Protein AF-A0A1I1RTP5-F1 (afdb_monomer)

Foldseek 3Di:
DDDLCDQEQEACNQALVCVAAEDEDELSHAYYYACSNANVCNHQYYHDHLNYAELHHRVHAQVANHADDADHLNYAYYEHCSNDNYQHQEYEAHLNYAEQYARVHAQNQNHAEYHYDANRQHAAEACSNHLNQNHQEYEDEQNHQHYYPHVCHNNVNYEYEYAPPGNSVVVCVVNVGHYDHDPPLDDPEAQCPLVPPNDLEPVSLVVLVCCQVVNDNGPPNSLSSQPLVPPSDSHPVSSVVSVCVNVVNDDRD

Solvent-accessible surface area (backbone atoms only — not comparable to full-atom values): 12110 Å² total; per-residue (Å²): 136,58,63,73,82,44,43,61,46,50,62,43,69,38,43,60,36,47,81,42,41,68,48,57,48,36,64,47,26,42,43,53,21,44,24,23,34,17,36,12,39,42,23,38,44,53,45,66,24,61,55,24,41,46,46,26,38,24,22,34,19,42,12,55,40,25,44,53,68,71,61,45,68,52,28,32,36,38,26,38,23,23,39,13,37,17,38,28,42,54,45,63,44,44,38,53,26,46,35,38,26,38,28,21,33,21,46,13,52,49,22,30,38,40,39,41,35,75,72,16,50,30,36,36,32,38,28,24,38,15,38,12,59,44,18,44,38,36,37,45,33,61,56,24,80,43,74,45,63,57,34,53,41,71,14,88,52,43,25,42,33,17,31,81,97,18,49,57,42,54,51,28,63,79,71,69,48,54,69,42,74,53,60,99,69,71,56,104,28,57,70,32,21,38,79,62,81,75,60,62,43,73,66,20,42,50,50,51,50,30,31,64,68,70,75,42,81,68,56,76,69,32,45,54,18,40,31,55,76,74,79,86,61,72,42,73,68,27,42,50,51,45,52,33,32,62,68,74,72,43,86,81,121

Secondary structure (DSSP, 8-state):
---TT--EE-TTTTTT-TT--EEE--TT--EE-TTTTTT-TT--EEE--TT--EE-TTTTTT-TT--B-PPPTT--EE-TTTTTT---SEEEE-TT--EE-TTTTTT-TT--EEEEPTT---EE-TTTTTT-TT--EEE--TT--EE-TTTTTT-TT-EEEEETT-HHHHHHHHHT--EEEE-TT--SS-TT--SSSS--SHHHHHHHHHHHTTSSPPPHHHHHHH-TT-SS--SHHHHHHHHHHHTTS----

Nearest PDB structures (foldseek):
  4gt6-assembly1_A  TM=8.792E-01  e=5.347E-07  Faecalibacterium duncaniae
  4fs7-assembly1_A  TM=7.642E-01  e=8.972E-08  Bacteroides ovatus ATCC 8483
  4fdw-assembly1_A  TM=6.088E-01  e=3.931E-06  Bacteroides ovatus ATCC 8483
  4fd0-assembly1_A  TM=5.617E-01  e=1.987E-06  Bacteroides caccae ATCC 43185
  6mlx-assembly3_C  TM=4.909E-01  e=9.526E-07  Treponema pallidum

Sequence (253 aa):
TINSGVNTIENNAFQDCVMLEEITLPDSVKTLGNAAFNGCKALTSVKLSKNLKTISPRTFESCSMLEHIDIPDGVINIDSKAFSETILTDITIPKSVKSIGSYVFESCAQLKTIMIEDGCTAKIDGYAFEKCSKLEKVQIPKEVEDISISILYESPKAVIWCYNNSYALNYALDNKYDYHIIDEGESEYPRGDVNGDGVINVTDITKVAAHVKGKKLLDAAAQKRADVNNDGKINVSDISKIAAHVKGKKLLS

Radius of gyration: 22.82 Å; Cα contacts (8 Å, |Δi|>4): 704; chains: 1; bounding box: 42×34×66 Å

Organism: Ruminococcus albus (NCBI:txid1264)

pLDDT: mean 93.62, std 8.89, range [46.0, 98.94]

InterPro domains:
  IPR002105 Dockerin type I repeat [PF00404] (192-244)
  IPR016134 Dockerin domain [PS51766] (187-253)
  IPR018247 EF-Hand 1, calcium-binding site [PS00018] (193-205)
  IPR018247 EF-Hand 1, calcium-binding site [PS00018] (227-239)
  IPR026906 BspA-type LRR region [PF13306] (1-112)
  IPR032675 Leucine-rich repeat domain superfamily [G3DSA:3.80.10.10] (1-77)
  IPR032675 Leucine-rich repeat domain superfamily [G3DSA:3.80.10.10] (78-159)
  IPR036439 Dockerin domain superfamily [G3DSA:1.10.1330.10] (190-251)
  IPR036439 Dockerin domain superfamily [SSF63446] (189-248)
  IPR053139 Putative surface bspA-like protein [PTHR45661] (4-166)

Structure (mmCIF, N/CA/C/O backbone):
data_AF-A0A1I1RTP5-F1
#
_entry.id   AF-A0A1I1RTP5-F1
#
loop_
_atom_site.group_PDB
_atom_site.id
_atom_site.type_symbol
_atom_site.label_atom_id
_atom_site.label_alt_id
_atom_site.label_comp_id
_atom_site.label_asym_id
_atom_site.label_entity_id
_atom_site.label_seq_id
_atom_site.pdbx_PDB_ins_code
_atom_site.Cartn_x
_atom_site.Cartn_y
_atom_site.Cartn_z
_atom_site.occupancy
_atom_site.B_iso_or_equiv
_atom_site.auth_seq_id
_atom_site.auth_comp_id
_atom_site.auth_asym_id
_atom_site.auth_atom_id
_atom_site.pdbx_PDB_model_num
ATOM 1 N N . THR A 1 1 ? -20.454 -2.133 18.148 1.00 70.94 1 THR A N 1
ATOM 2 C CA . THR A 1 1 ? -20.729 -0.905 17.364 1.00 70.94 1 THR A CA 1
ATOM 3 C C . THR A 1 1 ? -20.126 0.295 18.075 1.00 70.94 1 THR A C 1
ATOM 5 O O . THR A 1 1 ? -20.098 0.304 19.299 1.00 70.94 1 THR A O 1
ATOM 8 N N . ILE A 1 2 ? -19.608 1.282 17.335 1.00 89.25 2 ILE A N 1
ATOM 9 C CA . ILE A 1 2 ? -19.033 2.520 17.892 1.00 89.25 2 ILE A CA 1
ATOM 10 C C . ILE A 1 2 ? -19.987 3.681 17.590 1.00 89.25 2 ILE A C 1
ATOM 12 O O . ILE A 1 2 ? -20.442 3.832 16.458 1.00 89.25 2 ILE A O 1
ATOM 16 N N . ASN A 1 3 ? -20.301 4.495 18.600 1.00 88.50 3 ASN A N 1
ATOM 17 C CA . ASN A 1 3 ? -21.235 5.616 18.462 1.00 88.50 3 ASN A CA 1
ATOM 18 C C . ASN A 1 3 ? -20.612 6.801 17.705 1.00 88.50 3 ASN A C 1
ATOM 20 O O . ASN A 1 3 ? -19.428 7.093 17.859 1.00 88.50 3 ASN A O 1
ATOM 24 N N . SER A 1 4 ? -21.433 7.563 16.974 1.00 85.19 4 SER A N 1
ATOM 25 C CA . SER A 1 4 ? -21.028 8.710 16.135 1.00 85.19 4 SER A CA 1
ATOM 26 C C . SER A 1 4 ? -20.491 9.942 16.887 1.00 85.19 4 SER A C 1
ATOM 28 O O . SER A 1 4 ? -20.290 10.990 16.282 1.00 85.19 4 SER A O 1
ATOM 30 N N . GLY A 1 5 ? -20.294 9.851 18.205 1.00 91.50 5 GLY A N 1
ATOM 31 C CA . GLY A 1 5 ? -19.634 10.877 19.023 1.00 91.50 5 GLY A CA 1
ATOM 32 C C . GLY A 1 5 ? -18.179 10.546 19.366 1.00 91.50 5 GLY A C 1
ATOM 33 O O . GLY A 1 5 ? -17.479 11.378 19.940 1.00 91.50 5 GLY A O 1
ATOM 34 N N . VAL A 1 6 ? -17.720 9.335 19.038 1.00 96.44 6 VAL A N 1
ATOM 35 C CA . VAL A 1 6 ? -16.349 8.902 19.315 1.00 96.44 6 VAL A CA 1
ATOM 36 C C . VAL A 1 6 ? -15.418 9.511 18.272 1.00 96.44 6 VAL A C 1
ATOM 38 O O . VAL A 1 6 ? -15.581 9.269 17.077 1.00 96.44 6 VAL A O 1
ATOM 41 N N . ASN A 1 7 ? -14.453 10.311 18.735 1.00 97.38 7 ASN A N 1
ATOM 42 C CA . ASN A 1 7 ? -13.437 10.947 17.889 1.00 97.38 7 ASN A CA 1
ATOM 43 C C . ASN A 1 7 ? -12.118 10.164 17.846 1.00 97.38 7 ASN A C 1
ATOM 45 O O . ASN A 1 7 ? -11.383 10.256 16.864 1.00 97.38 7 ASN A O 1
ATOM 49 N N . THR A 1 8 ? -11.835 9.385 18.888 1.00 97.81 8 THR A N 1
ATOM 50 C CA . THR A 1 8 ? -10.584 8.645 19.056 1.00 97.81 8 THR A CA 1
ATOM 51 C C . THR A 1 8 ? -10.901 7.224 19.488 1.00 97.81 8 THR A C 1
ATOM 53 O O . THR A 1 8 ? -11.703 7.020 20.399 1.00 97.81 8 THR A O 1
ATOM 56 N N . ILE A 1 9 ? -10.265 6.251 18.842 1.00 98.31 9 ILE A N 1
ATOM 57 C CA . ILE A 1 9 ? -10.102 4.907 19.393 1.00 98.31 9 ILE A CA 1
ATOM 58 C C . ILE A 1 9 ? -8.740 4.893 20.069 1.00 98.31 9 ILE A C 1
ATOM 60 O O . ILE A 1 9 ? -7.739 5.106 19.398 1.00 98.31 9 ILE A O 1
ATOM 64 N N . GLU A 1 10 ? -8.708 4.730 21.386 1.00 98.56 10 GLU A N 1
ATOM 65 C CA . GLU A 1 10 ? -7.472 4.822 22.168 1.00 98.56 10 GLU A CA 1
ATOM 66 C C . GLU A 1 10 ? -6.508 3.657 21.891 1.00 98.56 10 GLU A C 1
ATOM 68 O O . GLU A 1 10 ? -6.856 2.658 21.253 1.00 98.56 10 GLU A O 1
ATOM 73 N N . ASN A 1 11 ? -5.276 3.787 22.388 1.00 98.75 11 ASN A N 1
ATOM 74 C CA . ASN A 1 11 ? -4.278 2.721 22.311 1.00 98.75 11 ASN A CA 1
ATOM 75 C C . ASN A 1 11 ? -4.833 1.416 22.898 1.00 98.75 11 ASN A C 1
ATOM 77 O O . ASN A 1 11 ? -5.398 1.421 23.992 1.00 98.75 11 ASN A O 1
ATOM 81 N N . ASN A 1 12 ? -4.624 0.305 22.191 1.00 98.62 12 ASN A N 1
ATOM 82 C CA . ASN A 1 12 ? -5.046 -1.039 22.600 1.00 98.62 12 ASN A CA 1
ATOM 83 C C . ASN A 1 12 ? -6.557 -1.203 22.884 1.00 98.62 12 ASN A C 1
ATOM 85 O O . ASN A 1 12 ? -6.942 -2.174 23.529 1.00 98.62 12 ASN A O 1
ATOM 89 N N . ALA A 1 13 ? -7.429 -0.284 22.441 1.00 98.38 13 ALA A N 1
ATOM 90 C CA . ALA A 1 13 ? -8.843 -0.268 22.844 1.00 98.38 13 ALA A CA 1
ATOM 91 C C . ALA A 1 13 ? -9.605 -1.578 22.563 1.00 98.38 13 ALA A C 1
ATOM 93 O O . ALA A 1 13 ? -10.498 -1.940 23.328 1.00 98.38 13 ALA A O 1
ATOM 94 N N . PHE A 1 14 ? -9.249 -2.278 21.485 1.00 98.50 14 PHE A N 1
ATOM 95 C CA . PHE A 1 14 ? -9.767 -3.594 21.118 1.00 98.50 14 PHE A CA 1
ATOM 96 C C . PHE A 1 14 ? -8.646 -4.633 20.987 1.00 98.50 14 PHE A C 1
ATOM 98 O O . PHE A 1 14 ? -8.829 -5.644 20.313 1.00 98.50 14 PHE A O 1
ATOM 105 N N . GLN A 1 15 ? -7.487 -4.411 21.617 1.00 98.69 15 GLN A N 1
ATOM 106 C CA . GLN A 1 15 ? -6.407 -5.395 21.589 1.00 98.69 15 GLN A CA 1
ATOM 107 C C . GLN A 1 15 ? -6.899 -6.741 22.138 1.00 98.69 15 GLN A C 1
ATOM 109 O O . GLN A 1 15 ? -7.624 -6.786 23.133 1.00 98.69 15 GLN A O 1
ATOM 114 N N . ASP A 1 16 ? -6.531 -7.826 21.458 1.00 98.62 16 ASP A N 1
ATOM 115 C CA . ASP A 1 16 ? -6.900 -9.203 21.791 1.00 98.62 16 ASP A CA 1
ATOM 116 C C . ASP A 1 16 ? -8.415 -9.429 21.956 1.00 98.62 16 ASP A C 1
ATOM 118 O O . ASP A 1 16 ? -8.855 -10.374 22.620 1.00 98.62 16 ASP A O 1
ATOM 122 N N . CYS A 1 17 ? -9.249 -8.617 21.295 1.00 98.44 17 CYS A N 1
ATOM 123 C CA . CYS A 1 17 ? -10.668 -8.917 21.114 1.00 98.44 17 CYS A CA 1
ATOM 124 C C . CYS A 1 17 ? -10.829 -10.063 20.103 1.00 98.44 17 CYS A C 1
ATOM 126 O O . CYS A 1 17 ? -11.346 -9.887 19.005 1.00 98.44 17 CYS A O 1
ATOM 128 N N . VAL A 1 18 ? -10.380 -11.265 20.474 1.00 98.38 18 VAL A N 1
ATOM 129 C CA . VAL A 1 18 ? -10.247 -12.438 19.591 1.00 98.38 18 VAL A CA 1
ATOM 130 C C . VAL A 1 18 ? -11.563 -12.945 18.992 1.00 98.38 18 VAL A C 1
ATOM 132 O O . VAL A 1 18 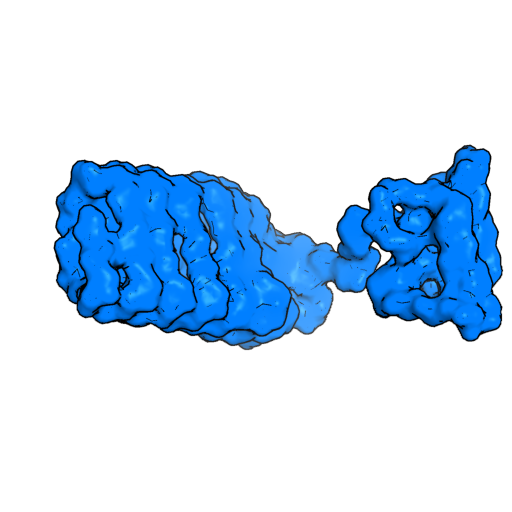? -11.517 -13.763 18.084 1.00 98.38 18 VAL A O 1
ATOM 135 N N . MET A 1 19 ? -12.709 -12.467 19.488 1.00 98.19 19 MET A N 1
ATOM 136 C CA . MET A 1 19 ? -14.055 -12.782 18.987 1.00 98.19 19 MET A CA 1
ATOM 137 C C . MET A 1 19 ? -14.684 -11.630 18.181 1.00 98.19 19 MET A C 1
ATOM 139 O O . MET A 1 19 ? -15.841 -11.725 17.786 1.00 98.19 19 MET A O 1
ATOM 143 N N . LEU A 1 20 ? -13.981 -10.507 17.992 1.00 98.06 20 LEU A N 1
ATOM 144 C CA . LEU A 1 20 ? -14.473 -9.398 17.177 1.00 98.06 20 LEU A CA 1
ATOM 145 C C . LEU A 1 20 ? -14.364 -9.782 15.700 1.00 98.06 20 LEU A C 1
ATOM 147 O O . LEU A 1 20 ? -13.261 -9.836 15.174 1.00 98.06 20 LEU A O 1
ATOM 151 N N . GLU A 1 21 ? -15.502 -10.029 15.056 1.00 97.75 21 GLU A N 1
ATOM 152 C CA . GLU A 1 21 ? -15.563 -10.441 13.645 1.00 97.75 21 GLU A CA 1
ATOM 153 C C . GLU A 1 21 ? -15.606 -9.252 12.682 1.00 97.75 21 GLU A C 1
ATOM 155 O O . GLU A 1 21 ? -14.939 -9.246 11.650 1.00 97.75 21 GLU A O 1
ATOM 160 N N . GLU A 1 22 ? -16.359 -8.211 13.038 1.00 97.25 22 GLU A N 1
ATOM 161 C CA . GLU A 1 22 ? -16.553 -7.041 12.188 1.00 97.25 22 GLU A CA 1
ATOM 162 C C . GLU A 1 22 ? -16.582 -5.757 13.011 1.00 97.25 22 GLU A C 1
ATOM 164 O O . GLU A 1 22 ? -17.119 -5.707 14.126 1.00 97.25 22 GLU A O 1
ATOM 169 N N . ILE A 1 23 ? -16.074 -4.669 12.431 1.00 96.69 23 ILE A N 1
ATOM 170 C CA . ILE A 1 23 ? -16.248 -3.343 13.015 1.00 96.69 23 ILE A CA 1
ATOM 171 C C . ILE A 1 23 ? -16.441 -2.256 11.962 1.00 96.69 23 ILE A C 1
ATOM 173 O O . ILE A 1 23 ? -15.756 -2.184 10.947 1.00 96.69 23 ILE A O 1
ATOM 177 N N . THR A 1 24 ? -17.383 -1.356 12.237 1.00 96.88 24 THR A N 1
ATOM 178 C CA . THR A 1 24 ? -17.571 -0.123 11.472 1.00 96.88 24 THR A CA 1
ATOM 179 C C . THR A 1 24 ? -17.211 1.072 12.340 1.00 96.88 24 THR A C 1
ATOM 181 O O . THR A 1 24 ? -17.842 1.303 13.377 1.00 96.88 24 THR A O 1
ATOM 184 N N . LEU A 1 25 ? -16.211 1.837 11.904 1.00 97.25 25 LEU A N 1
ATOM 185 C CA . LEU A 1 25 ? -15.841 3.108 12.509 1.00 97.25 25 LEU A CA 1
ATOM 186 C C . LEU A 1 25 ? -16.714 4.218 11.912 1.00 97.25 25 LEU A C 1
ATOM 188 O O . LEU A 1 25 ? -16.712 4.403 10.694 1.00 97.25 25 LEU A O 1
ATOM 192 N N . PRO A 1 26 ? -17.465 4.977 12.727 1.00 96.69 26 PRO A N 1
ATOM 193 C CA . PRO A 1 26 ? -18.186 6.131 12.215 1.00 96.69 26 PRO A CA 1
ATOM 194 C C . PRO A 1 26 ? -17.203 7.212 11.754 1.00 96.69 26 PRO A C 1
ATOM 196 O O . PRO A 1 26 ? -16.128 7.369 12.330 1.00 96.69 26 PRO A O 1
ATOM 199 N N . ASP A 1 27 ? -17.618 8.031 10.783 1.00 96.31 27 ASP A N 1
ATOM 200 C CA . ASP A 1 27 ? -16.812 9.141 10.245 1.00 96.31 27 ASP A CA 1
ATOM 201 C C . ASP A 1 27 ? -16.397 10.180 11.311 1.00 96.31 27 ASP A C 1
ATOM 203 O O . ASP A 1 27 ? -15.528 11.015 11.062 1.00 96.31 27 ASP A O 1
ATOM 207 N N . SER A 1 28 ? -17.005 10.158 12.503 1.00 97.56 28 SER A N 1
ATOM 208 C CA . SER A 1 28 ? -16.567 10.971 13.643 1.00 97.56 28 SER A CA 1
ATOM 209 C C . SER A 1 28 ? -15.174 10.586 14.141 1.00 97.56 28 SER A C 1
ATOM 211 O O . SER A 1 28 ? -14.466 11.447 14.655 1.00 97.56 28 SER A O 1
ATOM 213 N N . VAL A 1 29 ? -14.763 9.324 13.968 1.00 98.31 29 VAL A N 1
ATOM 214 C CA . VAL A 1 29 ? -13.441 8.839 14.371 1.00 98.31 29 VAL A CA 1
ATOM 215 C C . VAL A 1 29 ? -12.384 9.469 13.468 1.00 98.31 29 VAL A C 1
ATOM 217 O O . VAL A 1 29 ? -12.400 9.294 12.251 1.00 98.31 29 VAL A O 1
ATOM 220 N N . LYS A 1 30 ? -11.453 10.205 14.068 1.00 97.88 30 LYS A N 1
ATOM 221 C CA . LYS A 1 30 ? -10.341 10.893 13.394 1.00 97.88 30 LYS A CA 1
ATOM 222 C C . LYS A 1 30 ? -8.988 10.275 13.725 1.00 97.88 30 LYS A C 1
ATOM 224 O O . LYS A 1 30 ? -8.055 10.414 12.938 1.00 97.88 30 LYS A O 1
ATOM 229 N N . THR A 1 31 ? -8.903 9.582 14.859 1.00 98.00 31 THR A N 1
ATOM 230 C CA . THR A 1 31 ? -7.651 9.042 15.387 1.00 98.00 31 THR A CA 1
ATOM 231 C C . THR A 1 31 ? -7.822 7.586 15.795 1.00 98.00 31 THR A C 1
ATOM 233 O O . THR A 1 31 ? -8.773 7.237 16.498 1.00 98.00 31 THR A O 1
ATOM 236 N N . LEU A 1 32 ? -6.868 6.756 15.377 1.00 98.19 32 LEU A N 1
ATOM 237 C CA . LEU A 1 32 ? -6.660 5.404 15.881 1.00 98.19 32 LEU A CA 1
ATOM 238 C C . LEU A 1 32 ? -5.398 5.392 16.736 1.00 98.19 32 LEU A C 1
ATOM 240 O O . LEU A 1 32 ? -4.360 5.896 16.317 1.00 98.19 32 LEU A O 1
ATOM 244 N N . GLY A 1 33 ? -5.487 4.829 17.930 1.00 98.56 33 GLY A N 1
ATOM 245 C CA . GLY A 1 33 ? -4.348 4.589 18.792 1.00 98.56 33 GLY A CA 1
ATOM 246 C C . GLY A 1 33 ? -3.487 3.438 18.284 1.00 98.56 33 GLY A C 1
ATOM 247 O O . GLY A 1 33 ? -3.889 2.631 17.435 1.00 98.56 33 GLY A O 1
ATOM 248 N N . ASN A 1 34 ? -2.290 3.349 18.843 1.00 98.81 34 ASN A N 1
ATOM 249 C CA . ASN A 1 34 ? -1.368 2.252 18.593 1.00 98.81 34 ASN A CA 1
ATOM 250 C C . ASN A 1 34 ? -2.023 0.935 19.020 1.00 98.81 34 ASN A C 1
ATOM 252 O O . ASN A 1 34 ? -2.664 0.877 20.073 1.00 98.81 34 ASN A O 1
ATOM 256 N N . ALA A 1 35 ? -1.856 -0.108 18.206 1.00 98.81 35 ALA A N 1
ATOM 257 C CA . ALA A 1 35 ? -2.372 -1.448 18.477 1.00 98.81 35 ALA A CA 1
ATOM 258 C C . ALA A 1 35 ? -3.886 -1.504 18.780 1.00 98.81 35 ALA A C 1
ATOM 260 O O . ALA A 1 35 ? -4.355 -2.431 19.434 1.00 98.81 35 ALA A O 1
ATOM 261 N N . ALA A 1 36 ? -4.672 -0.528 18.297 1.00 98.75 36 ALA A N 1
ATOM 262 C CA . ALA A 1 36 ? -6.097 -0.417 18.616 1.00 98.75 36 ALA A CA 1
ATOM 263 C C . ALA A 1 36 ? -6.909 -1.694 18.330 1.00 98.75 36 ALA A C 1
ATOM 265 O O . ALA A 1 36 ? -7.841 -1.956 19.080 1.00 98.75 36 ALA A O 1
ATOM 266 N N . PHE A 1 37 ? -6.549 -2.481 17.309 1.00 98.81 37 PHE A N 1
ATOM 267 C CA . PHE A 1 37 ? -7.171 -3.766 16.957 1.00 98.81 37 PHE A CA 1
ATOM 268 C C . PHE A 1 37 ? -6.157 -4.919 16.905 1.00 98.81 37 PHE A C 1
ATOM 270 O O . PHE A 1 37 ? -6.440 -5.963 16.322 1.00 98.81 37 PHE A O 1
ATOM 277 N N . ASN A 1 38 ? -4.976 -4.759 17.506 1.00 98.88 38 ASN A N 1
ATOM 278 C CA . ASN A 1 38 ? -3.946 -5.795 17.489 1.00 98.88 38 ASN A CA 1
ATOM 279 C C . ASN A 1 38 ? -4.485 -7.114 18.068 1.00 98.88 38 ASN A C 1
ATOM 281 O O . ASN A 1 38 ? -5.162 -7.111 19.092 1.00 98.88 38 ASN A O 1
ATOM 285 N N . GLY A 1 39 ? -4.216 -8.240 17.409 1.00 98.81 39 GLY A N 1
ATOM 286 C CA . GLY A 1 39 ? -4.641 -9.555 17.893 1.00 98.81 39 GLY A CA 1
ATOM 287 C C . GLY A 1 39 ? -6.150 -9.829 17.808 1.00 98.81 39 GLY A C 1
ATOM 288 O O . GLY A 1 39 ? -6.621 -10.808 18.393 1.00 98.81 39 GLY A O 1
ATOM 289 N N . CYS A 1 40 ? -6.935 -9.032 17.070 1.00 98.75 40 CYS A N 1
ATOM 290 C CA . CYS A 1 40 ? -8.333 -9.362 16.759 1.00 98.75 40 CYS A CA 1
ATOM 291 C C . CYS A 1 40 ? -8.404 -10.522 15.749 1.00 98.75 40 CYS A C 1
ATOM 293 O O . CYS A 1 40 ? -8.645 -10.334 14.560 1.00 98.75 40 CYS A O 1
ATOM 295 N N . LYS A 1 41 ? -8.151 -11.747 16.217 1.00 98.44 41 LYS A N 1
ATOM 296 C CA . LYS A 1 41 ? -7.925 -12.924 15.360 1.00 98.44 41 LYS A CA 1
ATOM 297 C C . LYS A 1 41 ? -9.123 -13.350 14.515 1.00 98.44 41 LYS A C 1
ATOM 299 O O . LYS A 1 41 ? -8.895 -13.972 13.486 1.00 98.44 41 LYS A O 1
ATOM 304 N N . ALA A 1 42 ? -10.348 -13.029 14.932 1.00 98.44 42 ALA A N 1
ATOM 305 C CA . ALA A 1 42 ? -11.569 -13.305 14.174 1.00 98.44 42 ALA A CA 1
ATOM 306 C C . ALA A 1 42 ? -11.985 -12.159 13.236 1.00 98.44 42 ALA A C 1
ATOM 308 O O . ALA A 1 42 ? -12.964 -12.315 12.514 1.00 98.44 42 ALA A O 1
ATOM 309 N N . LEU A 1 43 ? -11.277 -11.021 13.239 1.00 98.56 43 LEU A N 1
ATOM 310 C CA . LEU A 1 43 ? -11.682 -9.828 12.498 1.00 98.56 43 LEU A CA 1
ATOM 311 C C . LEU A 1 43 ? -11.494 -10.047 11.000 1.00 98.56 43 LEU A C 1
ATOM 313 O O . LEU A 1 43 ? -10.361 -10.117 10.533 1.00 98.56 43 LEU A O 1
ATOM 317 N N . THR A 1 44 ? -12.598 -10.131 10.265 1.00 97.75 44 THR A N 1
ATOM 318 C CA . THR A 1 44 ? -12.622 -10.353 8.813 1.00 97.75 44 THR A CA 1
ATOM 319 C C . THR A 1 44 ? -12.903 -9.078 8.028 1.00 97.75 44 THR A C 1
ATOM 321 O O . THR A 1 44 ? -12.458 -8.958 6.888 1.00 97.75 44 THR A O 1
ATOM 324 N N . SER A 1 45 ? -13.616 -8.117 8.629 1.00 94.56 45 SER A N 1
ATOM 325 C CA . SER A 1 45 ? -14.053 -6.893 7.954 1.00 94.56 45 SER A CA 1
ATOM 326 C C . SER A 1 45 ? -13.955 -5.655 8.845 1.00 94.56 45 SER A C 1
ATOM 328 O O . SER A 1 45 ? -14.451 -5.614 9.976 1.00 94.56 45 SER A O 1
ATOM 330 N N . VAL A 1 46 ? -13.337 -4.604 8.305 1.00 97.12 46 VAL A N 1
ATOM 331 C CA . VAL A 1 46 ? -13.194 -3.302 8.961 1.0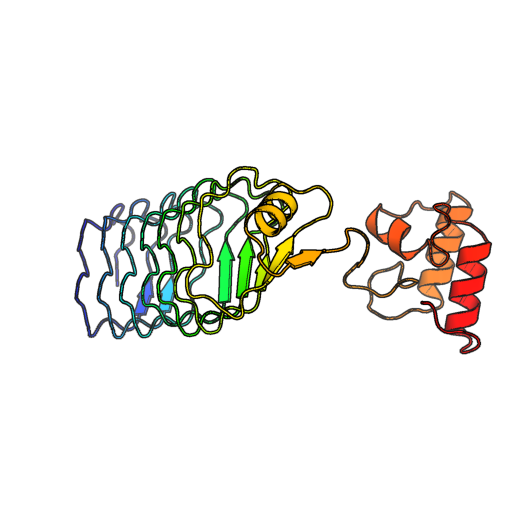0 97.12 46 VAL A CA 1
ATOM 332 C C . VAL A 1 46 ? -13.613 -2.206 8.000 1.00 97.12 46 VAL A C 1
ATOM 334 O O . VAL A 1 46 ? -12.975 -1.985 6.974 1.00 97.12 46 VAL A O 1
ATOM 337 N N . LYS A 1 47 ? -14.636 -1.438 8.374 1.00 97.31 47 LYS A N 1
ATOM 338 C CA . LYS A 1 47 ? -14.948 -0.180 7.696 1.00 97.31 47 LYS A CA 1
ATOM 339 C C . LYS A 1 47 ? -14.285 0.976 8.432 1.00 97.31 47 LYS A C 1
ATOM 341 O O . LYS A 1 47 ? -14.734 1.373 9.510 1.00 97.31 47 LYS A O 1
ATOM 346 N N . LEU A 1 48 ? -13.220 1.509 7.839 1.00 98.06 48 LEU A N 1
ATOM 347 C CA . LEU A 1 48 ? -12.492 2.665 8.353 1.00 98.06 48 LEU A CA 1
ATOM 348 C C . LEU A 1 48 ? -13.273 3.972 8.154 1.00 98.06 48 LEU A C 1
ATOM 350 O O . LEU A 1 48 ? -14.063 4.121 7.223 1.00 98.06 48 LEU A O 1
ATOM 354 N N . SER A 1 49 ? -13.024 4.941 9.036 1.00 97.69 49 SER A N 1
ATOM 355 C CA . SER A 1 49 ? -13.547 6.301 8.883 1.00 97.69 49 SER A CA 1
ATOM 356 C C . SER A 1 49 ? -12.815 7.020 7.754 1.00 97.69 49 SER A C 1
ATOM 358 O O . SER A 1 49 ? -11.583 7.028 7.710 1.00 97.69 49 SER A O 1
ATOM 360 N N . LYS A 1 50 ? -13.556 7.725 6.892 1.00 97.31 50 LYS A N 1
ATOM 361 C CA . LYS A 1 50 ? -12.961 8.510 5.795 1.00 97.31 50 LYS A CA 1
ATOM 362 C C . LYS A 1 50 ? -12.106 9.694 6.263 1.00 97.31 50 LYS A C 1
ATOM 364 O O . LYS A 1 50 ? -11.368 10.280 5.476 1.00 97.31 50 LYS A O 1
ATOM 369 N N . ASN A 1 51 ? -12.240 10.078 7.533 1.00 97.69 51 ASN A N 1
ATOM 370 C CA . ASN A 1 51 ? -11.558 11.228 8.122 1.00 97.69 51 ASN A CA 1
ATOM 371 C C . ASN A 1 51 ? -10.237 10.859 8.813 1.00 97.69 51 ASN A C 1
ATOM 373 O O . ASN A 1 51 ? -9.595 11.741 9.389 1.00 97.69 51 ASN A O 1
ATOM 377 N N . LEU A 1 52 ? -9.829 9.586 8.769 1.00 98.38 52 LEU A N 1
ATOM 378 C CA . LEU A 1 52 ? -8.539 9.155 9.299 1.00 98.38 52 LEU A CA 1
ATOM 379 C C . LEU A 1 52 ? -7.381 9.793 8.529 1.00 98.38 52 LEU A C 1
ATOM 381 O O . LEU A 1 52 ? -7.423 9.945 7.308 1.00 98.38 52 LEU A O 1
ATOM 385 N N . LYS A 1 53 ? -6.331 10.155 9.271 1.00 98.56 53 LYS A N 1
ATOM 386 C CA . LYS A 1 53 ? -5.067 10.673 8.721 1.00 98.56 53 LYS A CA 1
ATOM 387 C C . LYS A 1 53 ? -3.904 9.706 8.856 1.00 98.56 53 LYS A C 1
ATOM 389 O O . LYS A 1 53 ? -2.978 9.778 8.055 1.00 98.56 53 LYS A O 1
ATOM 394 N N . THR A 1 54 ? -3.976 8.790 9.810 1.00 98.75 54 THR A N 1
ATOM 395 C CA . THR A 1 54 ? -2.919 7.823 10.079 1.00 98.75 54 THR A CA 1
ATOM 396 C C . THR A 1 54 ? -3.545 6.477 10.407 1.00 98.75 54 THR A C 1
ATOM 398 O O . THR A 1 54 ? -4.535 6.420 11.141 1.00 98.75 54 THR A O 1
ATOM 401 N N . ILE A 1 55 ? -2.953 5.410 9.880 1.00 98.81 55 ILE A N 1
ATOM 402 C CA . ILE A 1 55 ? -3.106 4.061 10.421 1.00 98.81 55 ILE A CA 1
ATOM 403 C C . 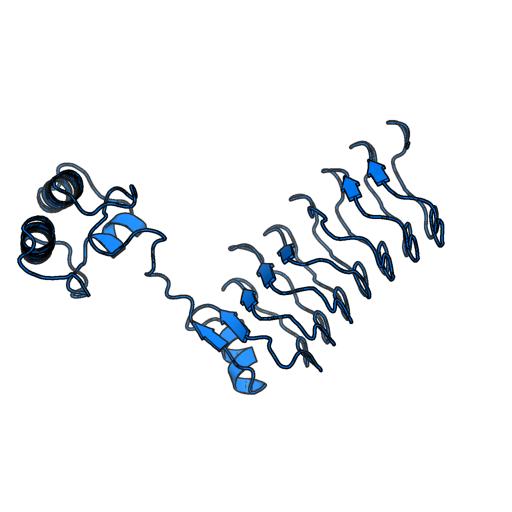ILE A 1 55 ? -1.890 3.832 11.311 1.00 98.81 55 ILE A C 1
ATOM 405 O O . ILE A 1 55 ? -0.768 3.729 10.820 1.00 98.81 55 ILE A O 1
ATOM 409 N N . SER A 1 56 ? -2.121 3.870 12.617 1.00 98.81 56 SER A N 1
ATOM 410 C CA . SER A 1 56 ? -1.079 3.948 13.641 1.00 98.81 56 SER A CA 1
ATOM 411 C C . SER A 1 56 ? -0.292 2.638 13.782 1.00 98.81 56 SER A C 1
ATOM 413 O O . SER A 1 56 ? -0.695 1.596 13.251 1.00 98.81 56 SER A O 1
ATOM 415 N N . PRO A 1 57 ? 0.841 2.650 14.512 1.00 98.88 57 PRO A N 1
ATOM 416 C CA . PRO A 1 57 ? 1.647 1.459 14.699 1.00 98.88 57 PRO A CA 1
ATOM 417 C C . PRO A 1 57 ? 0.823 0.278 15.205 1.00 98.88 57 PRO A C 1
ATOM 419 O O . PRO A 1 57 ? 0.063 0.409 16.170 1.00 98.88 57 PRO A O 1
ATOM 422 N N . ARG A 1 58 ? 1.015 -0.882 14.571 1.00 98.88 58 ARG A N 1
ATOM 423 C CA . ARG A 1 58 ? 0.408 -2.166 14.956 1.00 98.88 58 ARG A CA 1
ATOM 424 C C . ARG A 1 58 ? -1.125 -2.192 14.965 1.00 98.88 58 ARG A C 1
ATOM 426 O O . ARG A 1 58 ? -1.692 -3.115 15.540 1.00 98.88 58 ARG A O 1
ATOM 433 N N . THR A 1 59 ? -1.817 -1.205 14.377 1.00 98.81 59 THR A N 1
ATOM 434 C CA . THR A 1 59 ? -3.282 -1.079 14.504 1.00 98.81 59 THR A CA 1
ATOM 435 C C . THR A 1 59 ? -4.023 -2.380 14.189 1.00 98.81 59 THR A C 1
ATOM 437 O O . THR A 1 59 ? -4.902 -2.723 14.969 1.00 98.81 59 THR A O 1
ATOM 440 N N . PHE A 1 60 ? -3.644 -3.113 13.138 1.00 98.88 60 PHE A N 1
ATOM 441 C CA . PHE A 1 60 ? -4.217 -4.410 12.751 1.00 98.88 60 PHE A CA 1
ATOM 442 C C . PHE A 1 60 ? -3.187 -5.554 12.769 1.00 98.88 60 PHE A C 1
ATOM 444 O O . PHE A 1 60 ? -3.390 -6.574 12.112 1.00 98.88 60 PHE A O 1
ATOM 451 N N . GLU A 1 61 ? -2.087 -5.417 13.519 1.00 98.88 61 GLU A N 1
ATOM 452 C CA . GLU A 1 61 ? -1.086 -6.488 13.643 1.00 98.88 61 GLU A CA 1
ATOM 453 C C . GLU A 1 61 ? -1.743 -7.768 14.196 1.00 98.88 61 GLU A C 1
ATOM 455 O O . GLU A 1 61 ? -2.541 -7.703 15.137 1.00 98.88 61 GLU A O 1
ATOM 460 N N . SER A 1 62 ? -1.422 -8.921 13.610 1.00 98.81 62 SER A N 1
ATOM 461 C CA . SER A 1 62 ? -1.953 -10.245 13.967 1.00 98.81 62 SER A CA 1
ATOM 462 C C . SER A 1 62 ? -3.488 -10.372 13.883 1.00 98.81 62 SER A C 1
ATOM 464 O O . SER A 1 62 ? -4.080 -11.240 14.535 1.00 98.81 62 SER A O 1
ATOM 466 N N . CYS A 1 63 ? -4.156 -9.549 13.062 1.00 98.75 63 CYS A N 1
ATOM 467 C CA . CYS A 1 63 ? -5.543 -9.782 12.635 1.00 98.75 63 CYS A CA 1
ATOM 468 C C . CYS A 1 63 ? -5.577 -10.895 11.574 1.00 98.75 63 CYS A C 1
ATOM 470 O O . CYS A 1 63 ? -5.767 -10.655 10.383 1.00 98.75 63 CYS A O 1
ATOM 472 N N . SER A 1 64 ? -5.358 -12.134 12.018 1.00 98.12 64 SER A N 1
ATOM 473 C CA . SER A 1 64 ? -5.084 -13.307 11.173 1.00 98.12 64 SER A CA 1
ATOM 474 C C . SER A 1 64 ? -6.226 -13.758 10.254 1.00 98.12 64 SER A C 1
ATOM 476 O O . SER A 1 64 ? -6.036 -14.694 9.482 1.00 98.12 64 SER A O 1
ATOM 478 N N . MET A 1 65 ? -7.408 -13.148 10.356 1.00 98.25 65 MET A N 1
ATOM 479 C CA . MET A 1 65 ? -8.553 -13.409 9.478 1.00 98.25 65 MET A CA 1
ATOM 480 C C . MET A 1 65 ? -8.963 -12.189 8.643 1.00 98.25 65 MET A C 1
ATOM 482 O O . MET A 1 65 ? -9.952 -12.264 7.922 1.00 98.25 65 MET A O 1
ATOM 486 N N . LEU A 1 66 ? -8.209 -11.084 8.700 1.00 98.31 66 LEU A N 1
ATOM 487 C CA . LEU A 1 66 ? -8.518 -9.882 7.930 1.00 98.31 66 LEU A CA 1
ATOM 488 C C . LEU A 1 66 ? -8.139 -10.107 6.464 1.00 98.31 66 LEU A C 1
ATOM 490 O O . LEU A 1 66 ? -6.957 -10.085 6.114 1.00 98.31 66 LEU A O 1
ATOM 494 N N . GLU A 1 67 ? -9.151 -10.349 5.632 1.00 90.38 67 GLU A N 1
ATOM 495 C CA . GLU A 1 67 ? -9.002 -10.669 4.205 1.00 90.38 67 GLU A CA 1
ATOM 496 C C . GLU A 1 67 ? -9.004 -9.423 3.315 1.00 90.38 67 GLU A C 1
ATOM 498 O O . GLU A 1 67 ? -8.333 -9.399 2.286 1.00 90.38 67 GLU A O 1
ATOM 503 N N . HIS A 1 68 ? -9.732 -8.378 3.719 1.00 91.06 68 HIS A N 1
ATOM 504 C CA . HIS A 1 68 ? -9.895 -7.155 2.942 1.00 91.06 68 HIS A CA 1
ATOM 505 C C . HIS A 1 68 ? -9.965 -5.923 3.846 1.00 91.06 68 HIS A C 1
ATOM 507 O O . HIS A 1 68 ? -10.642 -5.927 4.878 1.00 91.06 68 HIS A O 1
ATOM 513 N N . ILE A 1 69 ? -9.312 -4.838 3.428 1.00 96.50 69 ILE A N 1
ATOM 514 C CA . ILE A 1 69 ? -9.470 -3.523 4.044 1.00 96.50 69 ILE A CA 1
ATOM 515 C C . ILE A 1 69 ? -9.230 -2.412 3.021 1.00 96.50 69 ILE A C 1
ATOM 517 O O . ILE A 1 69 ? -8.200 -2.378 2.352 1.00 96.50 69 ILE A O 1
ATOM 521 N N . ASP A 1 70 ? -10.160 -1.462 2.955 1.00 96.25 70 ASP A N 1
ATOM 522 C CA . ASP A 1 70 ? -9.988 -0.244 2.166 1.00 96.25 70 ASP A CA 1
ATOM 523 C C . ASP A 1 70 ? -9.263 0.816 2.996 1.00 96.25 70 ASP A C 1
ATOM 525 O O . ASP A 1 70 ? -9.735 1.212 4.068 1.00 96.25 70 ASP A O 1
ATOM 529 N N . ILE A 1 71 ? -8.135 1.317 2.491 1.00 98.19 71 ILE A N 1
ATOM 530 C CA . ILE A 1 71 ? -7.442 2.467 3.077 1.00 98.19 71 ILE A CA 1
ATOM 531 C C . ILE A 1 71 ? -8.116 3.743 2.556 1.00 98.19 71 ILE A C 1
ATOM 533 O O . ILE A 1 71 ? -8.122 3.968 1.349 1.00 98.19 71 ILE A O 1
ATOM 537 N N . PRO A 1 72 ? -8.668 4.611 3.421 1.00 97.88 72 PRO A N 1
ATOM 538 C CA . PRO A 1 72 ? -9.333 5.821 2.955 1.00 97.88 72 PRO A CA 1
ATOM 539 C C . PRO A 1 72 ? -8.386 6.797 2.243 1.00 97.88 72 PRO A C 1
ATOM 541 O O . PRO A 1 72 ? -7.295 7.072 2.743 1.00 97.88 72 PRO A O 1
ATOM 544 N N . ASP A 1 73 ? -8.870 7.459 1.187 1.00 94.31 73 ASP A N 1
ATOM 545 C CA . ASP A 1 73 ? -8.150 8.502 0.429 1.00 94.31 73 ASP A CA 1
ATOM 546 C C . ASP A 1 73 ? -7.600 9.653 1.290 1.00 94.31 73 ASP A C 1
ATOM 548 O O . ASP A 1 73 ? -6.755 10.429 0.848 1.00 94.31 73 ASP A O 1
ATOM 552 N N . GLY A 1 74 ? -8.096 9.827 2.516 1.00 95.94 74 GLY A N 1
ATOM 553 C CA . GLY A 1 74 ? -7.635 10.852 3.448 1.00 95.94 74 GLY A CA 1
ATOM 554 C C . GLY A 1 74 ? -6.357 10.506 4.219 1.00 95.94 74 GLY A C 1
ATOM 555 O O . GLY A 1 74 ? -5.804 11.422 4.841 1.00 95.94 74 GLY A O 1
ATOM 556 N N . VAL A 1 75 ? -5.925 9.238 4.201 1.00 98.81 75 VAL A N 1
ATOM 557 C CA . VAL A 1 75 ? -4.787 8.721 4.975 1.00 98.81 75 VAL A CA 1
ATOM 558 C C . VAL A 1 75 ? -3.467 9.242 4.410 1.00 98.81 75 VAL A C 1
ATOM 560 O O . VAL A 1 75 ? -3.218 9.212 3.213 1.00 98.81 75 VAL A O 1
ATOM 563 N N . ILE A 1 76 ? -2.610 9.726 5.303 1.00 98.81 76 ILE A N 1
ATOM 564 C CA . ILE A 1 76 ? -1.299 10.299 4.993 1.00 98.81 76 ILE A CA 1
ATOM 565 C C . ILE A 1 76 ? -0.179 9.343 5.410 1.00 98.81 76 ILE A C 1
ATOM 567 O O . ILE A 1 76 ? 0.817 9.239 4.703 1.00 98.81 76 ILE A O 1
ATOM 571 N N . ASN A 1 77 ? -0.332 8.630 6.528 1.00 98.81 77 ASN A N 1
ATOM 572 C CA . ASN A 1 77 ? 0.699 7.729 7.046 1.00 98.81 77 ASN A CA 1
ATOM 573 C C . ASN A 1 77 ? 0.127 6.342 7.345 1.00 98.81 77 ASN A C 1
ATOM 575 O O . ASN A 1 77 ? -0.960 6.223 7.918 1.00 98.81 77 ASN A O 1
ATOM 579 N N . ILE A 1 78 ? 0.887 5.310 6.991 1.00 98.94 78 ILE A N 1
ATOM 580 C CA . ILE A 1 78 ? 0.657 3.927 7.404 1.00 98.94 78 ILE A CA 1
ATOM 581 C C . ILE A 1 78 ? 1.893 3.511 8.193 1.00 98.94 78 ILE A C 1
ATOM 583 O O . ILE A 1 78 ? 2.963 3.313 7.621 1.00 98.94 78 ILE A O 1
ATOM 587 N N . ASP A 1 79 ? 1.763 3.441 9.511 1.00 98.88 79 ASP A N 1
ATOM 588 C CA . ASP A 1 79 ? 2.906 3.299 10.405 1.00 98.88 79 ASP A CA 1
ATOM 589 C C . ASP A 1 79 ? 3.313 1.835 10.623 1.00 98.88 79 ASP A C 1
ATOM 591 O O . ASP A 1 79 ? 2.653 0.886 10.196 1.00 98.88 79 ASP A O 1
ATOM 595 N N . SER A 1 80 ? 4.450 1.652 11.298 1.00 98.81 80 SER A N 1
ATOM 596 C CA . SER A 1 80 ? 5.114 0.356 11.421 1.00 98.81 80 SER A CA 1
ATOM 597 C C . SER A 1 80 ? 4.189 -0.766 11.904 1.00 98.81 80 SER A C 1
ATOM 599 O O . SER A 1 80 ? 3.464 -0.621 12.894 1.00 98.81 80 SER A O 1
ATOM 601 N N . LYS A 1 81 ? 4.250 -1.907 11.204 1.00 98.88 81 LYS A N 1
ATOM 602 C CA . LYS A 1 81 ? 3.463 -3.120 11.483 1.00 98.88 81 LYS A CA 1
ATOM 603 C C . LYS A 1 81 ? 1.945 -2.936 11.453 1.00 98.88 81 LYS A C 1
ATOM 605 O O . LYS A 1 81 ? 1.236 -3.788 11.977 1.00 98.88 81 LYS A O 1
ATOM 610 N N . ALA A 1 82 ? 1.422 -1.861 10.854 1.00 98.88 82 ALA A N 1
ATOM 611 C CA . ALA A 1 82 ? -0.017 -1.588 10.826 1.00 98.88 82 ALA A CA 1
ATOM 612 C C . ALA A 1 82 ? -0.870 -2.779 10.351 1.00 98.88 82 ALA A C 1
ATOM 614 O O . ALA A 1 82 ? -1.961 -2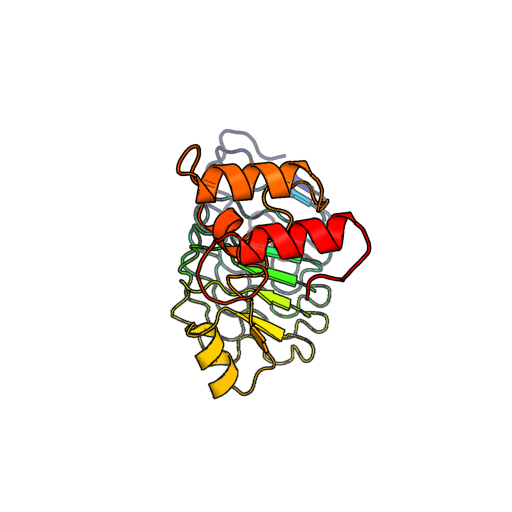.951 10.883 1.00 98.88 82 ALA A O 1
ATOM 615 N N . PHE A 1 83 ? -0.368 -3.599 9.421 1.00 98.88 83 PHE A N 1
ATOM 616 C CA . PHE A 1 83 ? -1.051 -4.764 8.846 1.00 98.88 83 PHE A CA 1
ATOM 617 C C . PHE A 1 83 ? -0.225 -6.058 8.925 1.00 98.88 83 PHE A C 1
ATOM 619 O O . PHE A 1 83 ? -0.493 -6.995 8.172 1.00 98.88 83 PHE A O 1
ATOM 626 N N . SER A 1 84 ? 0.783 -6.118 9.803 1.00 98.88 84 SER A N 1
ATOM 627 C CA . SER A 1 84 ? 1.650 -7.297 9.929 1.00 98.88 84 SER A CA 1
ATOM 628 C C . SER A 1 84 ? 0.839 -8.528 10.352 1.00 98.88 84 SER A C 1
ATOM 630 O O . SER A 1 84 ? -0.111 -8.415 11.128 1.00 98.88 84 SER A O 1
ATOM 632 N N . GLU A 1 85 ? 1.199 -9.703 9.834 1.00 98.81 85 GLU A N 1
ATOM 633 C CA . GLU A 1 85 ? 0.553 -10.991 10.133 1.00 98.81 85 GLU A CA 1
ATOM 634 C C . GLU A 1 85 ? -0.960 -11.039 9.811 1.00 98.81 85 GLU A C 1
ATOM 636 O O . GLU A 1 85 ? -1.740 -11.719 10.485 1.00 98.81 85 GLU A O 1
ATOM 641 N N . THR A 1 86 ? -1.389 -10.326 8.765 1.00 98.75 86 THR A N 1
ATOM 642 C CA . THR A 1 86 ? -2.750 -10.425 8.205 1.00 98.75 86 THR A CA 1
ATOM 643 C C . THR A 1 86 ? -2.806 -11.407 7.028 1.00 98.75 86 THR A C 1
ATOM 645 O O . THR A 1 86 ? -1.782 -11.908 6.552 1.00 98.75 86 THR A O 1
ATOM 648 N N . ILE A 1 87 ? -4.015 -11.709 6.542 1.00 98.19 87 ILE A N 1
ATOM 649 C CA . ILE A 1 87 ? -4.238 -12.597 5.386 1.00 98.19 87 ILE A CA 1
ATOM 650 C C . ILE A 1 87 ? -4.796 -11.857 4.166 1.00 98.19 87 ILE A C 1
ATOM 652 O O . ILE A 1 87 ? -5.413 -12.483 3.305 1.00 98.19 87 ILE A O 1
ATOM 656 N N . LEU A 1 88 ? -4.546 -10.546 4.078 1.00 97.69 88 LEU A N 1
ATOM 657 C CA . LEU A 1 88 ? -4.900 -9.733 2.916 1.00 97.69 88 LEU A CA 1
ATOM 658 C C . LEU A 1 88 ? -4.397 -10.398 1.630 1.00 97.69 88 LEU A C 1
ATOM 660 O O . LEU A 1 88 ? -3.264 -10.880 1.588 1.00 97.69 88 LEU A O 1
ATOM 664 N N . THR A 1 89 ? -5.221 -10.421 0.583 1.00 94.69 89 THR A N 1
ATOM 665 C CA . THR A 1 89 ? -4.835 -10.957 -0.735 1.00 94.69 89 THR A CA 1
ATOM 666 C C . THR A 1 89 ? -4.261 -9.894 -1.654 1.00 94.69 89 THR A C 1
ATOM 668 O O . THR A 1 89 ? -3.384 -10.178 -2.475 1.00 94.69 89 THR A O 1
ATOM 671 N N . ASP A 1 90 ? -4.728 -8.668 -1.493 1.00 96.44 90 ASP A N 1
ATOM 672 C CA . ASP A 1 90 ? -4.329 -7.494 -2.242 1.00 96.44 90 ASP A CA 1
ATOM 673 C C . ASP A 1 90 ? -4.569 -6.242 -1.398 1.00 96.44 90 ASP A C 1
ATOM 675 O O . ASP A 1 90 ? -5.311 -6.266 -0.414 1.00 96.44 90 ASP A O 1
ATOM 679 N N . ILE A 1 91 ? -3.878 -5.159 -1.743 1.00 98.00 91 ILE A N 1
ATOM 680 C CA . ILE A 1 91 ? -4.066 -3.865 -1.095 1.00 98.00 91 ILE A CA 1
ATOM 681 C C . ILE A 1 91 ? -3.735 -2.735 -2.066 1.00 98.00 91 ILE A C 1
ATOM 683 O O . ILE A 1 91 ? -2.750 -2.800 -2.811 1.00 98.00 91 ILE A O 1
ATOM 687 N N . THR A 1 92 ? -4.547 -1.681 -2.021 1.00 97.12 92 THR A N 1
ATOM 688 C CA . THR A 1 92 ? -4.280 -0.423 -2.723 1.00 97.12 92 THR A CA 1
ATOM 689 C C . THR A 1 92 ? -3.882 0.648 -1.713 1.00 97.12 92 THR A C 1
ATOM 691 O O . THR A 1 92 ? -4.581 0.876 -0.728 1.00 97.12 92 THR A O 1
ATOM 694 N N . ILE A 1 93 ? -2.742 1.293 -1.949 1.00 98.44 93 ILE A N 1
ATOM 695 C CA . ILE A 1 93 ? -2.225 2.406 -1.157 1.00 98.44 93 ILE A CA 1
ATOM 696 C C . ILE A 1 93 ? -2.599 3.714 -1.868 1.00 98.44 93 ILE A C 1
ATOM 698 O O . ILE A 1 93 ? -2.075 3.966 -2.959 1.00 98.44 93 ILE A O 1
ATOM 702 N N . PRO A 1 94 ? -3.465 4.557 -1.274 1.00 97.00 94 PRO A N 1
ATOM 703 C CA . PRO A 1 94 ? -3.937 5.772 -1.924 1.00 97.00 94 PRO A CA 1
ATOM 704 C C . PRO A 1 94 ? -2.819 6.773 -2.225 1.00 97.00 94 PRO A C 1
ATOM 706 O O . PRO A 1 94 ? -1.853 6.913 -1.468 1.00 97.00 94 PRO A O 1
ATOM 709 N N . LYS A 1 95 ? -2.995 7.577 -3.277 1.00 95.56 95 LYS A N 1
ATOM 710 C CA . LYS A 1 95 ? -2.037 8.624 -3.693 1.00 95.56 95 LYS A CA 1
ATOM 711 C C . LYS A 1 95 ? -1.743 9.690 -2.628 1.00 95.56 95 LYS A C 1
ATOM 713 O O . LYS A 1 95 ? -0.767 10.437 -2.714 1.00 95.56 95 LYS A O 1
ATOM 718 N N . SER A 1 96 ? -2.625 9.823 -1.642 1.00 97.94 96 SER A N 1
ATOM 719 C CA . SER A 1 96 ? -2.482 10.760 -0.527 1.00 97.94 96 SER A CA 1
ATOM 720 C C . SER A 1 96 ? -1.412 10.340 0.476 1.00 97.94 96 SER A C 1
ATOM 722 O O . SER A 1 96 ? -0.879 11.214 1.167 1.00 97.94 96 SER A O 1
ATOM 724 N N . VAL A 1 97 ? -1.059 9.052 0.520 1.00 98.88 97 VAL A N 1
ATOM 725 C CA . VAL A 1 97 ? -0.058 8.511 1.438 1.00 98.88 97 VAL A CA 1
ATOM 726 C C . VAL A 1 97 ? 1.316 9.126 1.155 1.00 98.88 97 VAL A C 1
ATOM 728 O O . VAL A 1 97 ? 1.738 9.303 0.011 1.00 98.88 97 VAL A O 1
ATOM 731 N N . LYS A 1 98 ? 2.007 9.500 2.232 1.00 98.75 98 LYS A N 1
ATOM 732 C CA . LYS A 1 98 ? 3.342 10.112 2.255 1.00 98.75 98 LYS A CA 1
ATOM 733 C C . LYS A 1 98 ? 4.369 9.260 2.994 1.00 98.75 98 LYS A C 1
ATOM 735 O O . LYS A 1 98 ? 5.561 9.453 2.778 1.00 98.75 98 LYS A O 1
ATOM 740 N N . SER A 1 99 ? 3.929 8.308 3.815 1.00 98.81 99 SER A N 1
ATOM 741 C CA . SER A 1 99 ? 4.812 7.398 4.543 1.00 98.81 99 SER A CA 1
ATOM 742 C C . SER A 1 99 ? 4.207 6.000 4.647 1.00 98.81 99 SER A C 1
ATOM 744 O O . SER A 1 99 ? 3.063 5.852 5.085 1.00 98.81 99 SER A O 1
ATOM 746 N N . ILE A 1 100 ? 4.995 4.994 4.270 1.00 98.88 100 ILE A N 1
ATOM 747 C CA . ILE A 1 100 ? 4.755 3.569 4.503 1.00 98.88 100 ILE A CA 1
ATOM 748 C C . ILE A 1 100 ? 5.886 3.087 5.415 1.00 98.88 100 ILE A C 1
ATOM 750 O O . ILE A 1 100 ? 7.036 2.995 4.988 1.00 98.88 100 ILE A O 1
ATOM 754 N N . GLY A 1 101 ? 5.567 2.830 6.681 1.00 98.81 101 GLY A N 1
ATOM 755 C CA . GLY A 1 101 ? 6.537 2.488 7.717 1.00 98.81 101 GLY A CA 1
ATOM 756 C C . GLY A 1 101 ? 7.163 1.097 7.568 1.00 98.81 101 GLY A C 1
ATOM 757 O O . GLY A 1 101 ? 6.780 0.277 6.732 1.00 98.81 101 GLY A O 1
ATOM 758 N N . SER A 1 102 ? 8.136 0.801 8.432 1.00 98.81 102 SER A N 1
ATOM 759 C CA . SER A 1 102 ? 8.805 -0.503 8.431 1.00 98.81 102 SER A CA 1
ATOM 760 C C . SER A 1 102 ? 7.850 -1.637 8.802 1.00 98.81 102 SER A C 1
ATOM 762 O O . SER A 1 102 ? 7.040 -1.492 9.725 1.00 98.81 102 SER A O 1
ATOM 764 N N . 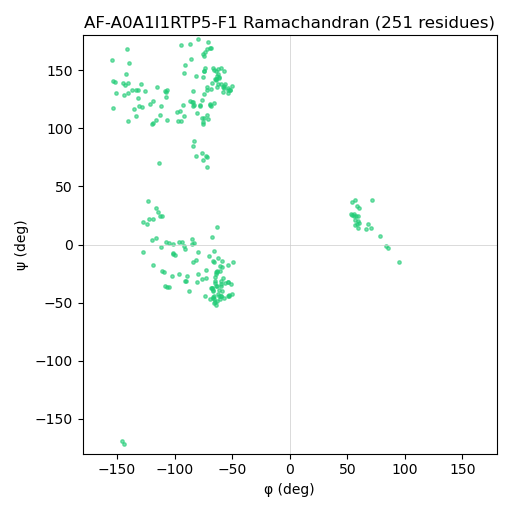TYR A 1 103 ? 8.000 -2.793 8.154 1.00 98.81 103 TYR A N 1
ATOM 765 C CA . TYR A 1 103 ? 7.246 -4.017 8.462 1.00 98.81 103 TYR A CA 1
ATOM 766 C C . TYR A 1 103 ? 5.716 -3.883 8.330 1.00 98.81 103 TYR A C 1
ATOM 768 O O . TYR A 1 103 ? 4.991 -4.660 8.943 1.00 98.81 103 TYR A O 1
ATOM 776 N N . VAL A 1 104 ? 5.192 -2.895 7.584 1.00 98.81 104 VAL A N 1
ATOM 777 C CA . VAL A 1 104 ? 3.737 -2.640 7.481 1.00 98.81 104 VAL A CA 1
ATOM 778 C C . VAL A 1 104 ? 2.955 -3.892 7.089 1.00 98.81 104 VAL A C 1
ATOM 780 O O . VAL A 1 104 ? 1.930 -4.149 7.711 1.00 98.81 104 VAL A O 1
ATOM 783 N N . PHE A 1 105 ? 3.455 -4.668 6.126 1.00 98.75 105 PHE A N 1
ATOM 784 C CA . PHE A 1 105 ? 2.864 -5.926 5.660 1.00 98.75 105 PHE A CA 1
ATOM 785 C C . PHE A 1 105 ? 3.763 -7.136 5.963 1.00 98.75 105 PHE A C 1
ATOM 787 O O . PHE A 1 105 ? 3.742 -8.124 5.234 1.00 98.75 105 PHE A O 1
ATOM 794 N N . GLU A 1 106 ? 4.591 -7.068 7.011 1.00 98.81 106 GLU A N 1
ATOM 795 C CA . GLU A 1 106 ? 5.442 -8.197 7.405 1.00 98.81 106 GLU A CA 1
ATOM 796 C C . GLU A 1 106 ? 4.603 -9.472 7.595 1.00 98.81 106 GLU A C 1
ATOM 798 O O . GLU A 1 106 ? 3.567 -9.470 8.254 1.00 98.81 106 GLU A O 1
ATOM 803 N N . SER A 1 107 ? 5.060 -10.586 7.022 1.00 98.69 107 SER A N 1
ATOM 804 C CA . SER A 1 107 ? 4.423 -11.904 7.152 1.00 98.69 107 SER A CA 1
ATOM 805 C C . SER A 1 107 ? 2.966 -11.981 6.663 1.00 98.69 107 SER A C 1
ATOM 807 O O . SER A 1 107 ? 2.236 -12.895 7.052 1.00 98.69 107 SER A O 1
ATOM 809 N N . CYS A 1 108 ? 2.540 -11.096 5.752 1.00 98.62 108 CYS A N 1
ATOM 810 C CA . CYS A 1 108 ? 1.257 -11.217 5.052 1.00 98.62 108 CYS A CA 1
ATOM 811 C C . CYS A 1 108 ? 1.303 -12.351 4.013 1.00 98.62 108 CYS A C 1
ATOM 813 O O . CYS A 1 108 ? 1.442 -12.140 2.808 1.00 98.62 108 CYS A O 1
ATOM 815 N N . ALA A 1 109 ? 1.216 -13.599 4.477 1.00 96.75 109 ALA A N 1
ATOM 816 C CA . ALA A 1 109 ? 1.511 -14.789 3.675 1.00 96.75 109 ALA A CA 1
ATOM 817 C C . ALA A 1 109 ? 0.533 -15.053 2.510 1.00 96.75 109 ALA A C 1
ATOM 819 O O . ALA A 1 109 ? 0.833 -15.881 1.646 1.00 96.75 109 ALA A O 1
ATOM 820 N N . GLN A 1 110 ? -0.630 -14.392 2.483 1.00 97.81 110 GLN A N 1
ATOM 821 C CA . GLN A 1 110 ? -1.604 -14.489 1.386 1.00 97.81 110 GLN A CA 1
ATOM 822 C C . GLN A 1 110 ? -1.542 -13.323 0.396 1.00 97.81 110 GLN A C 1
ATOM 824 O O . GLN A 1 110 ? -2.152 -13.427 -0.670 1.00 97.81 110 GLN A O 1
ATOM 829 N N . LEU A 1 111 ? -0.782 -12.269 0.709 1.00 98.38 111 LEU A N 1
ATOM 830 C CA . LEU A 1 111 ? -0.730 -11.050 -0.087 1.00 98.38 111 LEU A CA 1
ATOM 831 C C . LEU A 1 111 ? -0.042 -11.338 -1.414 1.00 98.38 111 LEU A C 1
ATOM 833 O O . LEU A 1 111 ? 1.095 -11.799 -1.433 1.00 98.38 111 LEU A O 1
ATOM 837 N N . LYS A 1 112 ? -0.752 -11.097 -2.517 1.00 96.94 112 LYS A N 1
ATOM 838 C CA . LYS A 1 112 ? -0.289 -11.329 -3.891 1.00 96.94 112 LYS A CA 1
ATOM 839 C C . LYS A 1 112 ? 0.079 -10.046 -4.604 1.00 96.94 112 LYS A C 1
ATOM 841 O O . LYS A 1 112 ? 1.002 -10.048 -5.414 1.00 96.94 112 LYS A O 1
ATOM 846 N N . THR A 1 113 ? -0.661 -8.973 -4.338 1.00 97.00 113 THR A N 1
ATOM 847 C CA . THR A 1 113 ? -0.508 -7.714 -5.066 1.00 97.00 113 THR A CA 1
ATOM 848 C C . THR A 1 113 ? -0.553 -6.526 -4.119 1.00 97.00 113 THR A C 1
ATOM 850 O O . THR A 1 113 ? -1.449 -6.414 -3.290 1.00 97.00 113 THR A O 1
ATOM 853 N N . ILE A 1 114 ? 0.395 -5.613 -4.286 1.00 98.69 114 ILE A N 1
ATOM 854 C CA . ILE A 1 114 ? 0.380 -4.288 -3.673 1.00 98.69 114 ILE A CA 1
ATOM 855 C C . ILE A 1 114 ? 0.355 -3.269 -4.804 1.00 98.69 114 ILE A C 1
ATOM 857 O O . ILE A 1 114 ? 1.230 -3.279 -5.673 1.00 98.69 114 ILE A O 1
ATOM 861 N N . MET A 1 115 ? -0.646 -2.396 -4.790 1.00 97.00 115 MET A N 1
ATOM 862 C CA . MET A 1 115 ? -0.797 -1.309 -5.752 1.00 97.00 115 MET A CA 1
ATOM 863 C C . MET A 1 115 ? -0.606 0.018 -5.033 1.00 97.00 115 MET A C 1
ATOM 865 O O . MET A 1 115 ? -1.441 0.397 -4.221 1.00 97.00 115 MET A O 1
ATOM 869 N N . ILE A 1 116 ? 0.473 0.741 -5.318 1.00 98.06 116 ILE A N 1
ATOM 870 C CA . ILE A 1 116 ? 0.605 2.134 -4.889 1.00 98.06 116 ILE A CA 1
ATOM 871 C C . ILE A 1 116 ? 0.076 3.010 -6.029 1.00 98.06 116 ILE A C 1
ATOM 873 O O . ILE A 1 116 ? 0.562 2.914 -7.156 1.00 98.06 116 ILE A O 1
ATOM 877 N N . GLU A 1 117 ? -0.956 3.812 -5.756 1.00 92.75 117 GLU A N 1
ATOM 878 C CA . GLU A 1 117 ? -1.629 4.618 -6.782 1.00 92.75 117 GLU A CA 1
ATOM 879 C C . GLU A 1 117 ? -0.698 5.648 -7.435 1.00 92.75 117 GLU A C 1
ATOM 881 O O . GLU A 1 117 ? 0.146 6.256 -6.774 1.00 92.75 117 GLU A O 1
ATOM 886 N N . ASP A 1 118 ? -0.917 5.920 -8.723 1.00 89.06 118 ASP A N 1
ATOM 887 C CA . ASP A 1 118 ? -0.202 6.978 -9.438 1.00 89.06 118 ASP A CA 1
ATOM 888 C C . ASP A 1 118 ? -0.368 8.345 -8.743 1.00 89.06 118 ASP A C 1
ATOM 890 O O . ASP A 1 118 ? -1.453 8.728 -8.288 1.00 89.06 118 ASP A O 1
ATOM 894 N N . GLY A 1 119 ? 0.727 9.106 -8.659 1.00 90.44 119 GLY A N 1
ATOM 895 C CA . GLY A 1 119 ? 0.780 10.364 -7.913 1.00 90.44 119 GLY A CA 1
ATOM 896 C C . GLY A 1 119 ? 1.046 10.211 -6.409 1.00 90.44 119 GLY A C 1
ATOM 897 O O . GLY A 1 119 ? 1.137 11.227 -5.712 1.00 90.44 119 GLY A O 1
ATOM 898 N N . CYS A 1 120 ? 1.189 8.985 -5.893 1.00 96.25 120 CYS A N 1
ATOM 899 C CA . CYS A 1 120 ? 1.681 8.753 -4.536 1.00 96.25 120 CYS A CA 1
ATOM 900 C C . CYS A 1 120 ? 3.161 9.144 -4.422 1.00 96.25 120 CYS A C 1
ATOM 902 O O . CYS A 1 120 ? 3.979 8.746 -5.242 1.00 96.25 120 CYS A O 1
ATOM 904 N N . THR A 1 121 ? 3.520 9.883 -3.370 1.00 98.06 121 THR A N 1
ATOM 905 C CA . THR A 1 121 ? 4.904 10.341 -3.117 1.00 98.06 121 THR A CA 1
ATOM 906 C C . THR A 1 121 ? 5.451 9.728 -1.829 1.00 98.06 121 THR A C 1
ATOM 908 O O . THR A 1 121 ? 6.135 10.404 -1.057 1.00 98.06 121 THR A O 1
ATOM 911 N N . ALA A 1 122 ? 5.013 8.514 -1.500 1.00 98.50 122 ALA A N 1
ATOM 912 C CA . ALA A 1 122 ? 5.322 7.911 -0.218 1.00 98.50 122 ALA A CA 1
ATOM 913 C C . ALA A 1 122 ? 6.812 7.588 -0.086 1.00 98.50 122 ALA A C 1
ATOM 915 O O . ALA A 1 122 ? 7.414 7.043 -1.006 1.00 98.50 122 ALA A O 1
ATOM 916 N N . LYS A 1 123 ? 7.370 7.851 1.096 1.00 98.81 123 LYS A N 1
ATOM 917 C CA . LYS A 1 123 ? 8.584 7.180 1.554 1.00 98.81 123 LYS A CA 1
ATOM 918 C C . LYS A 1 123 ? 8.243 5.750 1.959 1.00 98.81 123 LYS A C 1
ATOM 920 O O . LYS A 1 123 ? 7.318 5.553 2.74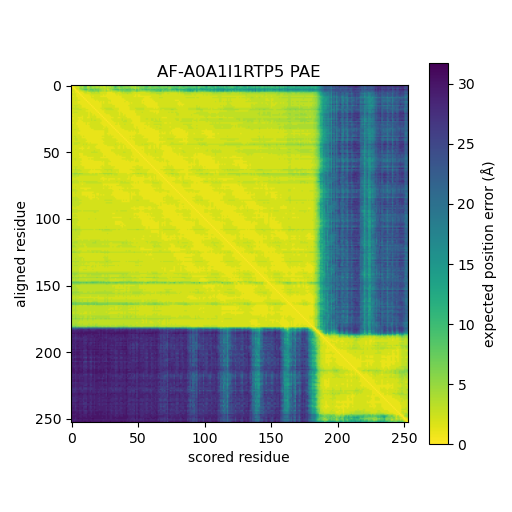8 1.00 98.81 123 LYS A O 1
ATOM 925 N N . ILE A 1 124 ? 8.987 4.775 1.444 1.00 98.81 124 ILE A N 1
ATOM 926 C CA . ILE A 1 124 ? 8.813 3.355 1.763 1.00 98.81 124 ILE A CA 1
ATOM 927 C C . ILE A 1 124 ? 9.967 2.910 2.661 1.00 98.81 124 ILE A C 1
ATOM 929 O O . ILE A 1 124 ? 11.105 2.775 2.213 1.00 98.81 124 ILE A O 1
ATOM 933 N N . ASP A 1 125 ? 9.686 2.695 3.942 1.00 98.75 125 ASP A N 1
ATOM 934 C CA . ASP A 1 125 ? 10.690 2.279 4.917 1.00 98.75 125 ASP A CA 1
ATOM 935 C C . ASP A 1 125 ? 11.073 0.796 4.773 1.00 98.75 125 ASP A C 1
ATOM 937 O O . ASP A 1 125 ? 10.394 -0.009 4.133 1.00 98.75 125 ASP A O 1
ATOM 941 N N . GLY A 1 126 ? 12.205 0.425 5.378 1.00 98.12 126 GLY A N 1
ATOM 942 C CA . GLY A 1 126 ? 12.804 -0.889 5.168 1.00 98.12 126 GLY A CA 1
ATOM 943 C C . GLY A 1 126 ? 11.913 -2.023 5.664 1.00 98.12 126 GLY A C 1
ATOM 944 O O . GLY A 1 126 ? 11.171 -1.862 6.636 1.00 98.12 126 GLY A O 1
ATOM 945 N N . TYR A 1 127 ? 12.009 -3.177 5.002 1.00 98.69 127 TYR A N 1
ATOM 946 C CA . TYR A 1 127 ? 11.237 -4.380 5.336 1.00 98.69 127 TYR A CA 1
ATOM 947 C C . TYR A 1 127 ? 9.706 -4.196 5.258 1.00 98.69 127 TYR A C 1
ATOM 949 O O . TYR A 1 127 ? 8.962 -4.991 5.825 1.00 98.69 127 TYR A O 1
ATOM 957 N N . ALA A 1 128 ? 9.198 -3.162 4.571 1.00 98.69 128 ALA A N 1
ATOM 958 C CA . ALA A 1 128 ? 7.759 -2.878 4.484 1.00 98.69 128 ALA A CA 1
ATOM 959 C C . ALA A 1 128 ? 6.908 -4.071 4.003 1.00 98.69 128 ALA A C 1
ATOM 961 O O . ALA A 1 128 ? 5.773 -4.215 4.458 1.00 98.69 128 ALA A O 1
ATOM 962 N N . PHE A 1 129 ? 7.456 -4.932 3.138 1.00 98.56 129 PHE A N 1
ATOM 963 C CA . PHE A 1 129 ? 6.788 -6.102 2.555 1.00 98.56 129 PHE A CA 1
ATOM 964 C C . PHE A 1 129 ? 7.564 -7.400 2.838 1.00 98.56 129 PHE A C 1
ATOM 966 O O . PHE A 1 129 ? 7.678 -8.280 1.980 1.00 98.56 129 PHE A O 1
ATOM 973 N N . GLU A 1 130 ? 8.152 -7.506 4.032 1.00 98.62 130 GLU A N 1
ATOM 974 C CA . GLU A 1 130 ? 8.925 -8.677 4.455 1.00 98.62 130 GLU A CA 1
ATOM 975 C C . GLU A 1 130 ? 8.069 -9.954 4.529 1.00 98.62 130 GLU A C 1
ATOM 977 O O . GLU A 1 130 ? 6.911 -9.902 4.945 1.00 98.62 130 GLU A O 1
ATOM 982 N N . LYS A 1 131 ? 8.637 -11.121 4.194 1.00 98.69 131 LYS A N 1
ATOM 983 C CA . LYS A 1 131 ? 8.010 -12.450 4.388 1.00 98.69 131 LYS A CA 1
ATOM 984 C C . LYS A 1 131 ? 6.633 -12.606 3.731 1.00 98.69 131 LYS A C 1
ATOM 986 O O . LYS A 1 131 ? 5.839 -13.476 4.102 1.00 98.69 131 LYS A O 1
ATOM 991 N N . CYS A 1 132 ? 6.347 -11.821 2.699 1.00 98.56 132 CYS A N 1
ATOM 992 C CA . CYS A 1 132 ? 5.143 -11.956 1.889 1.00 98.56 132 CYS A CA 1
ATOM 993 C C . CYS A 1 132 ? 5.356 -13.064 0.845 1.00 98.56 132 CYS A C 1
ATOM 995 O O . CY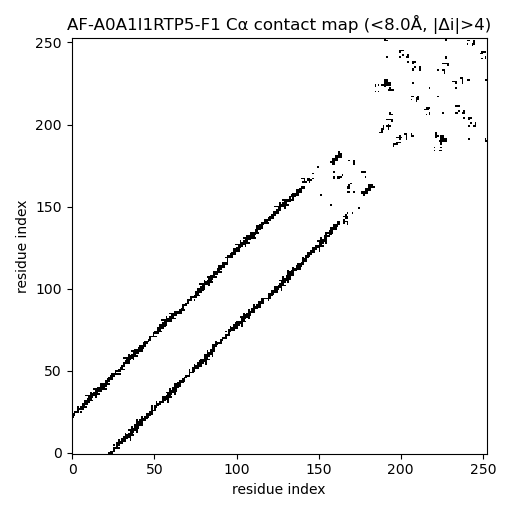S A 1 132 ? 5.598 -12.819 -0.334 1.00 98.56 132 CYS A O 1
ATOM 997 N N . SER A 1 133 ? 5.292 -14.322 1.287 1.00 97.94 133 SER A N 1
ATOM 998 C CA . SER A 1 133 ? 5.686 -15.496 0.483 1.00 97.94 133 SER A CA 1
ATOM 999 C C . SER A 1 133 ? 4.895 -15.723 -0.822 1.00 97.94 133 SER A C 1
ATOM 1001 O O . SER A 1 133 ? 5.353 -16.465 -1.699 1.00 97.94 133 SER A O 1
ATOM 1003 N N . LYS A 1 134 ? 3.711 -15.110 -0.962 1.00 98.25 134 LYS A N 1
ATOM 1004 C CA . LYS A 1 134 ? 2.866 -15.154 -2.168 1.00 98.25 134 LYS A CA 1
ATOM 1005 C C . LYS A 1 134 ? 2.842 -13.844 -2.955 1.00 98.25 134 LYS A C 1
ATOM 1007 O O . LYS A 1 134 ? 2.134 -13.792 -3.955 1.00 98.25 134 LYS A O 1
ATOM 1012 N N . LEU A 1 135 ? 3.596 -12.830 -2.533 1.00 98.62 135 LEU A N 1
ATOM 1013 C CA . LEU A 1 135 ? 3.608 -11.527 -3.187 1.00 98.62 135 LEU A CA 1
ATOM 1014 C C . LEU A 1 135 ? 4.250 -11.676 -4.555 1.00 98.62 135 LEU A C 1
ATOM 1016 O O . LEU A 1 135 ? 5.393 -12.100 -4.644 1.00 98.62 135 LEU A O 1
ATOM 1020 N N . GLU A 1 136 ? 3.496 -11.367 -5.601 1.00 97.62 136 GLU A N 1
ATOM 1021 C CA . GLU A 1 136 ? 3.904 -11.495 -7.002 1.00 97.62 136 GLU A CA 1
ATOM 1022 C C . GLU A 1 136 ? 4.145 -10.117 -7.621 1.00 97.62 136 GLU A C 1
ATOM 1024 O O . GLU A 1 136 ? 5.064 -9.942 -8.418 1.00 97.62 136 GLU A O 1
ATOM 1029 N N . LYS A 1 137 ? 3.354 -9.113 -7.226 1.00 97.81 137 LYS A N 1
ATOM 1030 C CA . LYS A 1 137 ? 3.405 -7.767 -7.800 1.00 97.81 137 LYS A CA 1
ATOM 1031 C C . LYS A 1 137 ? 3.445 -6.696 -6.716 1.00 97.81 137 LYS A C 1
ATOM 1033 O O . LYS A 1 137 ? 2.539 -6.610 -5.892 1.00 97.81 137 LYS A O 1
ATOM 1038 N N . VAL A 1 138 ? 4.446 -5.822 -6.787 1.00 98.69 138 VAL A N 1
ATOM 1039 C CA . VAL A 1 138 ? 4.471 -4.539 -6.070 1.00 98.69 138 VAL A CA 1
ATOM 1040 C C . VAL A 1 138 ? 4.574 -3.426 -7.095 1.00 98.69 138 VAL A C 1
ATOM 1042 O O . VAL A 1 138 ? 5.639 -3.207 -7.665 1.00 98.69 138 VAL A O 1
ATOM 1045 N N . GLN A 1 139 ? 3.464 -2.742 -7.359 1.00 98.12 139 GLN A N 1
ATOM 1046 C CA . GLN A 1 139 ? 3.450 -1.584 -8.243 1.00 98.12 139 GLN A CA 1
ATOM 1047 C C . GLN A 1 139 ? 3.853 -0.329 -7.480 1.00 98.12 139 GLN A C 1
ATOM 1049 O O . GLN A 1 139 ? 3.207 0.032 -6.497 1.00 98.12 139 GLN A O 1
ATOM 1054 N N . ILE A 1 140 ? 4.901 0.335 -7.965 1.00 98.38 140 ILE A N 1
ATOM 1055 C CA . ILE A 1 140 ? 5.439 1.566 -7.391 1.00 98.38 140 ILE A CA 1
ATOM 1056 C C . ILE A 1 140 ? 5.395 2.666 -8.463 1.00 98.38 140 ILE A C 1
ATOM 1058 O O . ILE A 1 140 ? 6.002 2.498 -9.528 1.00 98.38 140 ILE A O 1
ATOM 1062 N N . PRO A 1 141 ? 4.685 3.783 -8.218 1.00 95.50 141 PRO A N 1
ATOM 1063 C CA . PRO A 1 141 ? 4.543 4.856 -9.186 1.00 95.50 141 PRO A CA 1
ATOM 1064 C C . PRO A 1 141 ? 5.826 5.675 -9.308 1.00 95.50 141 PRO A C 1
ATOM 1066 O O . PRO A 1 141 ? 6.705 5.639 -8.444 1.00 95.50 141 PRO A O 1
ATOM 1069 N N . LYS A 1 142 ? 5.939 6.433 -10.400 1.00 93.38 142 LYS A N 1
ATOM 1070 C CA . LYS A 1 142 ? 7.149 7.207 -10.711 1.00 93.38 142 LYS A CA 1
ATOM 1071 C C . LYS A 1 142 ? 7.448 8.315 -9.699 1.00 93.38 142 LYS A C 1
ATOM 1073 O O . LYS A 1 142 ? 8.595 8.729 -9.606 1.00 93.38 142 LYS A O 1
ATOM 1078 N N . GLU A 1 143 ? 6.432 8.796 -8.981 1.00 95.88 143 GLU A N 1
ATOM 1079 C CA . GLU A 1 143 ? 6.549 9.884 -8.007 1.00 95.88 143 GLU A CA 1
ATOM 1080 C C . GLU A 1 143 ? 7.113 9.444 -6.641 1.00 95.88 143 GLU A C 1
ATOM 1082 O O . GLU A 1 143 ? 7.375 10.291 -5.785 1.00 95.88 143 GLU A O 1
ATOM 1087 N N . VAL A 1 144 ? 7.307 8.140 -6.413 1.00 98.25 144 VAL A N 1
ATOM 1088 C CA . VAL A 1 144 ? 8.017 7.635 -5.229 1.00 98.25 144 VAL A CA 1
ATOM 1089 C C . VAL A 1 144 ? 9.518 7.807 -5.442 1.00 98.25 144 VAL A C 1
ATOM 1091 O O . VAL A 1 144 ? 10.085 7.213 -6.354 1.00 98.25 144 VAL A O 1
ATOM 1094 N N . GLU A 1 145 ? 10.160 8.593 -4.575 1.00 97.88 145 GLU A N 1
ATOM 1095 C CA . GLU A 1 145 ? 11.585 8.959 -4.667 1.00 97.88 145 GLU A CA 1
ATOM 1096 C C . GLU A 1 145 ? 12.418 8.512 -3.447 1.00 97.88 145 GLU A C 1
ATOM 1098 O O . GLU A 1 145 ? 13.604 8.826 -3.358 1.00 97.88 145 GLU A O 1
ATOM 1103 N N . ASP A 1 146 ? 11.821 7.789 -2.493 1.00 98.38 146 ASP A N 1
ATOM 1104 C CA . ASP A 1 146 ? 12.503 7.300 -1.286 1.00 98.38 146 ASP A CA 1
ATOM 1105 C C . ASP A 1 146 ? 12.036 5.875 -0.953 1.00 98.38 146 ASP A C 1
ATOM 1107 O O . ASP A 1 146 ? 10.906 5.656 -0.505 1.00 98.38 146 ASP A O 1
ATOM 1111 N N . ILE A 1 147 ? 12.912 4.899 -1.209 1.00 98.62 147 ILE A N 1
ATOM 1112 C CA . ILE A 1 147 ? 12.706 3.481 -0.899 1.00 98.62 147 ILE A CA 1
ATOM 1113 C C . ILE A 1 147 ? 13.923 2.997 -0.115 1.00 98.62 147 ILE A C 1
ATOM 1115 O O . ILE A 1 147 ? 15.054 3.006 -0.602 1.00 98.62 147 ILE A O 1
ATOM 1119 N N . SER A 1 148 ? 13.683 2.569 1.117 1.00 97.38 148 SER A N 1
ATOM 1120 C CA . SER A 1 148 ? 14.716 2.089 2.026 1.00 97.38 148 SER A CA 1
ATOM 1121 C C . SER A 1 148 ? 15.129 0.647 1.715 1.00 97.38 148 SER A C 1
ATOM 1123 O O . SER A 1 148 ? 14.598 -0.011 0.825 1.00 97.38 148 SER A O 1
ATOM 1125 N N . ILE A 1 149 ? 16.110 0.126 2.443 1.00 92.44 149 ILE A N 1
ATOM 1126 C CA . ILE A 1 149 ? 16.703 -1.183 2.160 1.00 92.44 149 ILE A CA 1
ATOM 1127 C C . ILE A 1 149 ? 15.706 -2.332 2.369 1.00 92.44 149 ILE A C 1
ATOM 1129 O O . ILE A 1 149 ? 14.847 -2.284 3.251 1.00 92.44 149 ILE A O 1
ATOM 1133 N N . SER A 1 150 ? 15.885 -3.412 1.610 1.00 96.88 150 SER A N 1
ATOM 1134 C CA . SER A 1 150 ? 15.287 -4.714 1.916 1.00 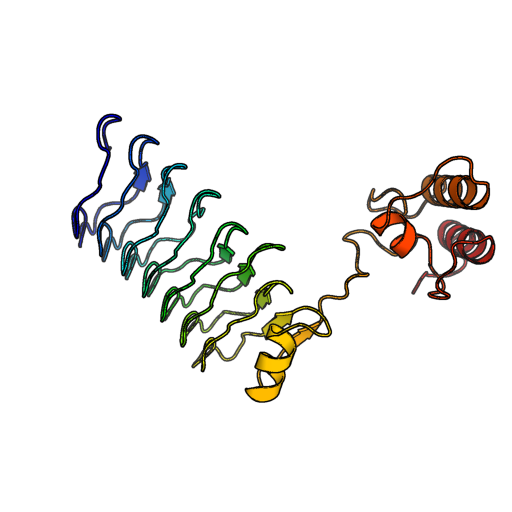96.88 150 SER A CA 1
ATOM 1135 C C . SER A 1 150 ? 13.751 -4.745 1.973 1.00 96.88 150 SER A C 1
ATOM 1137 O O . SER A 1 150 ? 13.191 -5.539 2.728 1.00 96.88 150 SER A O 1
ATOM 1139 N N . ILE A 1 151 ? 13.038 -3.921 1.188 1.00 98.25 151 ILE A N 1
ATOM 1140 C CA . ILE A 1 151 ? 11.562 -3.874 1.254 1.00 98.25 151 ILE A CA 1
ATOM 1141 C C . ILE A 1 151 ? 10.891 -5.216 0.911 1.00 98.25 151 ILE A C 1
ATOM 1143 O O . ILE A 1 151 ? 9.778 -5.446 1.368 1.00 98.25 151 ILE A O 1
ATOM 1147 N N . LEU A 1 152 ? 11.571 -6.104 0.168 1.00 98.38 152 LEU A N 1
ATOM 1148 C CA . LEU A 1 152 ? 11.101 -7.443 -0.233 1.00 98.38 152 LEU A CA 1
ATOM 1149 C C . LEU A 1 152 ? 11.874 -8.595 0.444 1.00 98.38 152 LEU A C 1
ATOM 1151 O O . LEU A 1 152 ? 11.976 -9.690 -0.114 1.00 98.38 152 LEU A O 1
ATOM 1155 N N . TYR A 1 153 ? 12.491 -8.373 1.610 1.00 98.38 153 TYR A N 1
ATOM 1156 C CA . TYR A 1 153 ? 13.243 -9.431 2.299 1.00 98.38 153 TYR A CA 1
ATOM 1157 C C . TYR A 1 153 ? 12.355 -10.655 2.594 1.00 98.38 153 TYR A C 1
ATOM 1159 O O . TYR A 1 153 ? 11.236 -10.522 3.079 1.00 98.38 153 TYR A O 1
ATOM 1167 N N . GLU A 1 154 ? 12.842 -11.854 2.256 1.00 98.25 154 GLU A N 1
ATOM 1168 C CA . GLU A 1 154 ? 12.086 -13.117 2.352 1.00 98.25 154 GLU A CA 1
ATOM 1169 C C . GLU A 1 154 ? 10.735 -13.135 1.587 1.00 98.25 154 GLU A C 1
ATOM 1171 O O . GLU A 1 154 ? 9.849 -13.934 1.894 1.00 98.25 154 GLU A O 1
ATOM 1176 N N . SER A 1 155 ? 10.600 -12.327 0.525 1.00 98.25 155 SER A N 1
ATOM 1177 C CA . SER A 1 155 ? 9.445 -12.309 -0.394 1.00 98.25 155 SER A CA 1
ATOM 1178 C C . SER A 1 155 ? 9.852 -12.793 -1.800 1.00 98.25 155 SER A C 1
ATOM 1180 O O . SER A 1 155 ? 9.923 -12.003 -2.739 1.00 98.25 155 SER A O 1
ATOM 1182 N N . PRO A 1 156 ? 10.151 -14.097 -1.981 1.00 97.19 156 PRO A N 1
ATOM 1183 C CA . PRO A 1 156 ? 10.907 -14.621 -3.129 1.00 97.19 156 PRO A CA 1
ATOM 1184 C C . PRO A 1 156 ? 10.182 -14.585 -4.482 1.00 97.19 156 PRO A C 1
ATOM 1186 O O . PRO A 1 156 ? 10.796 -14.894 -5.496 1.00 97.19 156 PRO A O 1
ATOM 1189 N N . LYS A 1 157 ? 8.879 -14.286 -4.506 1.00 96.19 157 LYS A N 1
ATOM 1190 C CA . LYS A 1 157 ? 8.075 -14.192 -5.736 1.00 96.19 157 LYS A CA 1
ATOM 1191 C C . LYS A 1 157 ? 7.830 -12.751 -6.180 1.00 96.19 157 LYS A C 1
ATOM 1193 O O . LYS A 1 157 ? 7.247 -12.545 -7.242 1.00 96.19 157 LYS A O 1
ATOM 1198 N N . ALA A 1 158 ? 8.210 -11.779 -5.353 1.00 98.12 158 ALA A N 1
ATOM 1199 C CA . ALA A 1 158 ? 7.789 -10.406 -5.534 1.00 98.12 158 ALA A CA 1
ATOM 1200 C C . ALA A 1 158 ? 8.580 -9.752 -6.662 1.00 98.12 158 ALA A C 1
ATOM 1202 O O . ALA A 1 158 ? 9.807 -9.690 -6.619 1.00 98.12 158 ALA A O 1
ATOM 1203 N N . VAL A 1 159 ? 7.852 -9.230 -7.644 1.00 98.00 159 VAL A N 1
ATOM 1204 C CA . VAL A 1 159 ? 8.398 -8.441 -8.745 1.00 98.00 159 VAL A CA 1
ATOM 1205 C C . VAL A 1 159 ? 8.019 -6.980 -8.529 1.00 98.00 159 VAL A C 1
ATOM 1207 O O . VAL A 1 159 ? 6.855 -6.665 -8.257 1.00 98.00 159 VAL A O 1
ATOM 1210 N N . ILE A 1 160 ? 8.987 -6.075 -8.673 1.00 98.62 160 ILE A N 1
ATOM 1211 C CA . ILE A 1 160 ? 8.740 -4.629 -8.640 1.00 98.62 160 ILE A CA 1
ATOM 1212 C C . ILE A 1 160 ? 8.218 -4.186 -10.008 1.00 98.62 160 ILE A C 1
ATOM 1214 O O . ILE A 1 160 ? 8.936 -4.209 -11.003 1.00 98.62 160 ILE A O 1
ATOM 1218 N N . TRP A 1 161 ? 6.963 -3.759 -10.064 1.00 97.88 161 TRP A N 1
ATOM 1219 C CA . TRP A 1 161 ? 6.359 -3.166 -11.252 1.00 97.88 161 TRP A CA 1
ATOM 1220 C C . TRP A 1 161 ? 6.550 -1.655 -11.177 1.00 97.88 161 TRP A C 1
ATOM 1222 O O . TRP A 1 161 ? 5.978 -0.988 -10.316 1.00 97.88 161 TRP A O 1
ATOM 1232 N N . CYS A 1 162 ? 7.393 -1.115 -12.047 1.00 95.50 162 CYS A N 1
ATOM 1233 C CA . CYS A 1 162 ? 7.820 0.278 -11.986 1.00 95.50 162 CYS A CA 1
ATOM 1234 C C . CYS A 1 162 ? 7.930 0.885 -13.381 1.00 95.50 162 CYS A C 1
ATOM 1236 O O . CYS A 1 162 ? 7.886 0.189 -14.389 1.00 95.50 162 CYS A O 1
ATOM 1238 N N . TYR A 1 163 ? 8.072 2.201 -13.449 1.00 89.81 163 TYR A N 1
ATOM 1239 C CA . TYR A 1 163 ? 8.185 2.916 -14.714 1.00 89.81 163 TYR A CA 1
ATOM 1240 C C . TYR A 1 163 ? 9.647 3.064 -15.140 1.00 89.81 163 TYR A C 1
ATOM 1242 O O . TYR A 1 163 ? 10.563 3.088 -14.309 1.00 89.81 163 TYR A O 1
ATOM 1250 N N . ASN A 1 164 ? 9.875 3.208 -16.444 1.00 86.88 164 ASN A N 1
ATOM 1251 C CA . ASN A 1 164 ? 11.206 3.496 -16.962 1.00 86.88 164 ASN A CA 1
ATOM 1252 C C . ASN A 1 164 ? 11.725 4.840 -16.409 1.00 86.88 164 ASN A C 1
ATOM 1254 O O . ASN A 1 164 ? 10.953 5.783 -16.248 1.00 86.88 164 ASN A O 1
ATOM 1258 N N . ASN A 1 165 ? 13.026 4.937 -16.121 1.00 86.81 165 ASN A N 1
ATOM 1259 C CA . ASN A 1 165 ? 13.655 6.097 -15.464 1.00 86.81 165 ASN A CA 1
ATOM 1260 C C . ASN A 1 165 ? 13.061 6.493 -14.090 1.00 86.81 165 ASN A C 1
ATOM 1262 O O . ASN A 1 165 ? 13.230 7.635 -13.664 1.00 86.81 165 ASN A O 1
ATOM 1266 N N . SER A 1 166 ? 12.367 5.589 -13.390 1.00 95.56 166 SER A N 1
ATOM 1267 C CA . SER A 1 166 ? 11.870 5.846 -12.029 1.00 95.56 166 SER A CA 1
ATOM 1268 C C . SER A 1 166 ? 12.916 5.531 -10.955 1.00 95.56 166 SER A C 1
ATOM 1270 O O . SER A 1 166 ? 13.833 4.732 -11.169 1.00 95.56 166 SER A O 1
ATOM 1272 N N . TYR A 1 167 ? 12.749 6.106 -9.759 1.00 97.38 167 TYR A N 1
ATOM 1273 C CA . TYR A 1 167 ? 13.554 5.728 -8.593 1.00 97.38 167 TYR A CA 1
ATOM 1274 C C . TYR A 1 167 ? 13.393 4.237 -8.263 1.00 97.38 167 TYR A C 1
ATOM 1276 O O . TYR A 1 167 ? 14.376 3.560 -7.977 1.00 97.38 167 TYR A O 1
ATOM 1284 N N . ALA A 1 168 ? 12.170 3.707 -8.367 1.00 98.19 168 ALA A N 1
ATOM 1285 C CA . ALA A 1 168 ? 11.872 2.297 -8.124 1.00 98.19 168 ALA A CA 1
ATOM 1286 C C . ALA A 1 168 ? 12.642 1.350 -9.060 1.00 98.19 168 ALA A C 1
ATOM 1288 O O . ALA A 1 168 ? 13.095 0.297 -8.613 1.00 98.19 168 ALA A O 1
ATOM 1289 N N . LEU A 1 169 ? 12.853 1.740 -10.322 1.00 97.06 169 LEU A N 1
ATOM 1290 C CA . LEU A 1 169 ? 13.697 0.982 -11.246 1.00 97.06 169 LEU A CA 1
ATOM 1291 C C . LEU A 1 169 ? 15.160 0.961 -10.785 1.00 97.06 169 LEU A C 1
ATOM 1293 O O . LEU A 1 169 ? 15.756 -0.111 -10.707 1.00 97.06 169 LEU A O 1
ATOM 1297 N N . ASN A 1 170 ? 15.734 2.120 -10.444 1.00 97.19 170 ASN A N 1
ATOM 1298 C CA . ASN A 1 170 ? 17.112 2.188 -9.941 1.00 97.19 170 ASN A CA 1
ATOM 1299 C C . ASN A 1 170 ? 17.272 1.361 -8.661 1.00 97.19 170 ASN A C 1
ATOM 1301 O O . ASN A 1 170 ? 18.193 0.558 -8.550 1.00 97.19 170 ASN A O 1
ATOM 1305 N N . TYR A 1 171 ? 16.315 1.481 -7.740 1.00 98.31 171 TYR A N 1
ATOM 1306 C CA . TYR A 1 171 ? 16.273 0.694 -6.516 1.00 98.31 171 TYR A CA 1
ATOM 1307 C C . TYR A 1 171 ? 16.252 -0.816 -6.794 1.00 98.31 171 TYR A C 1
ATOM 1309 O O . TYR A 1 171 ? 17.006 -1.567 -6.168 1.00 98.31 171 TYR A O 1
ATOM 1317 N N . ALA A 1 172 ? 15.413 -1.269 -7.731 1.00 98.12 172 ALA A N 1
ATOM 1318 C CA . ALA A 1 172 ? 15.336 -2.676 -8.107 1.00 98.12 172 ALA A CA 1
ATOM 1319 C C . ALA A 1 172 ? 16.670 -3.180 -8.680 1.00 98.12 172 ALA A C 1
ATOM 1321 O O . ALA A 1 172 ? 17.149 -4.237 -8.271 1.00 98.12 172 ALA A O 1
ATOM 1322 N N . LEU A 1 173 ? 17.303 -2.401 -9.562 1.00 97.25 173 LEU A N 1
ATOM 1323 C CA . LEU A 1 173 ? 18.603 -2.726 -10.155 1.00 97.25 173 LEU A CA 1
ATOM 1324 C C . LEU A 1 173 ? 19.718 -2.803 -9.101 1.00 97.25 173 LEU A C 1
ATOM 1326 O O . LEU A 1 173 ? 20.447 -3.796 -9.053 1.00 97.25 173 LEU A O 1
ATOM 1330 N N . ASP A 1 174 ? 19.818 -1.798 -8.229 1.00 97.31 174 ASP A N 1
ATOM 1331 C CA . ASP A 1 174 ? 20.858 -1.706 -7.197 1.00 97.31 174 ASP A CA 1
ATOM 1332 C C . ASP A 1 174 ? 20.772 -2.858 -6.185 1.00 97.31 174 ASP A C 1
ATOM 1334 O O . ASP A 1 174 ? 21.793 -3.386 -5.735 1.00 97.31 174 ASP A O 1
ATOM 1338 N N . ASN A 1 175 ? 19.550 -3.292 -5.863 1.00 96.75 175 ASN A N 1
ATOM 1339 C CA . ASN A 1 175 ? 19.288 -4.369 -4.906 1.00 96.75 175 ASN A CA 1
ATOM 1340 C C . ASN A 1 175 ? 19.084 -5.743 -5.567 1.00 96.75 175 ASN A C 1
ATOM 1342 O O . ASN A 1 175 ? 18.866 -6.727 -4.860 1.00 96.75 175 ASN A O 1
ATOM 1346 N N . LYS A 1 176 ? 19.206 -5.834 -6.900 1.00 96.88 176 LYS A N 1
ATOM 1347 C CA . LYS A 1 176 ? 19.030 -7.066 -7.694 1.00 96.88 176 LYS A CA 1
ATOM 1348 C C . LYS A 1 176 ? 17.659 -7.724 -7.504 1.00 96.88 176 LYS A C 1
ATOM 1350 O O . LYS A 1 176 ? 17.562 -8.950 -7.448 1.00 96.88 176 LYS A O 1
ATOM 1355 N N . TYR A 1 177 ? 16.614 -6.911 -7.392 1.00 97.19 177 TYR A N 1
ATOM 1356 C CA . TYR A 1 177 ? 15.238 -7.390 -7.407 1.00 97.19 177 TYR A CA 1
ATOM 1357 C C . TYR A 1 177 ? 14.759 -7.625 -8.837 1.00 97.19 177 TYR A C 1
ATOM 1359 O O . TYR A 1 177 ? 15.102 -6.869 -9.748 1.00 97.19 177 TYR A O 1
ATOM 1367 N N . ASP A 1 178 ? 13.924 -8.649 -9.017 1.00 97.50 178 ASP A N 1
ATOM 1368 C CA . ASP A 1 178 ? 13.169 -8.819 -10.252 1.00 97.50 178 ASP A CA 1
ATOM 1369 C C . ASP A 1 178 ? 12.232 -7.623 -10.441 1.00 97.50 178 ASP A C 1
ATOM 1371 O O . ASP A 1 178 ? 11.587 -7.145 -9.500 1.00 97.50 178 ASP A O 1
ATOM 1375 N N . TYR A 1 179 ? 12.146 -7.139 -11.676 1.00 97.12 179 TYR A N 1
ATOM 1376 C CA . TYR A 1 179 ? 11.309 -6.000 -12.012 1.00 97.12 179 TYR A CA 1
ATOM 1377 C C . TYR A 1 179 ? 10.593 -6.188 -13.346 1.00 97.12 179 TYR A C 1
ATOM 1379 O O . TYR A 1 179 ? 11.033 -6.922 -14.232 1.00 97.12 179 TYR A O 1
ATOM 1387 N N . HIS A 1 180 ? 9.478 -5.481 -13.482 1.00 93.69 180 HIS A N 1
ATOM 1388 C CA . HIS A 1 180 ? 8.718 -5.335 -14.711 1.00 93.69 180 HIS A CA 1
ATOM 1389 C C . HIS A 1 180 ? 8.542 -3.844 -15.005 1.00 93.69 180 HIS A C 1
ATOM 1391 O O . HIS A 1 180 ? 8.176 -3.073 -14.115 1.00 93.69 180 HIS A O 1
ATOM 1397 N N . ILE A 1 181 ? 8.809 -3.439 -16.248 1.00 90.00 181 ILE A N 1
ATOM 1398 C CA . ILE A 1 181 ? 8.585 -2.063 -16.687 1.00 90.00 181 ILE A CA 1
ATOM 1399 C C . ILE A 1 181 ? 7.127 -1.912 -17.103 1.00 90.00 181 ILE A C 1
ATOM 1401 O O . ILE A 1 181 ? 6.682 -2.563 -18.041 1.00 90.00 181 ILE A O 1
ATOM 1405 N N . ILE A 1 182 ? 6.407 -1.025 -16.425 1.00 84.31 182 ILE A N 1
ATOM 1406 C CA . ILE A 1 182 ? 5.097 -0.550 -16.853 1.00 84.31 182 ILE A CA 1
ATOM 1407 C C . ILE A 1 182 ? 5.346 0.432 -17.999 1.00 84.31 182 ILE A C 1
ATOM 1409 O O . ILE A 1 182 ? 5.824 1.551 -17.785 1.00 84.31 182 ILE A O 1
ATOM 1413 N N . ASP A 1 183 ? 5.074 0.002 -19.229 1.00 69.00 183 ASP A N 1
ATOM 1414 C CA . ASP A 1 183 ? 5.179 0.874 -20.392 1.00 69.00 183 ASP A CA 1
ATOM 1415 C C . ASP A 1 183 ? 4.118 1.975 -20.296 1.00 69.00 183 ASP A C 1
ATOM 1417 O O . ASP A 1 183 ? 2.918 1.703 -20.323 1.00 69.00 183 ASP A O 1
ATOM 1421 N N . GLU A 1 184 ? 4.537 3.249 -20.299 1.00 56.62 184 GLU A N 1
ATOM 1422 C CA . GLU A 1 184 ? 3.632 4.411 -20.388 1.00 56.62 184 GLU A CA 1
ATOM 1423 C C . GLU A 1 184 ? 2.843 4.463 -21.730 1.00 56.62 184 GLU A C 1
ATOM 1425 O O . GLU A 1 184 ? 2.289 5.502 -22.099 1.00 56.62 184 GLU A O 1
ATOM 1430 N N . GLY A 1 185 ? 2.802 3.371 -22.499 1.00 48.31 185 GLY A N 1
ATOM 1431 C CA . GLY A 1 185 ? 2.137 3.219 -23.791 1.00 48.31 185 GLY A CA 1
ATOM 1432 C C . GLY A 1 185 ? 1.187 2.021 -23.901 1.00 48.31 185 GLY A C 1
ATOM 1433 O O . GLY A 1 185 ? 0.472 1.950 -24.903 1.00 48.31 185 GLY A O 1
ATOM 1434 N N . GLU A 1 186 ? 1.113 1.128 -22.908 1.00 46.00 186 GLU A N 1
ATOM 1435 C CA . GLU A 1 186 ? 0.029 0.143 -22.839 1.00 46.00 186 GLU A CA 1
ATOM 1436 C C . GLU A 1 186 ? -1.188 0.805 -22.201 1.00 46.00 186 GLU A C 1
ATOM 1438 O O . GLU A 1 186 ? -1.396 0.837 -20.992 1.00 46.00 186 GLU A O 1
ATOM 1443 N N . SER A 1 187 ? -2.005 1.405 -23.057 1.00 50.50 187 SER A N 1
ATOM 1444 C CA . SER A 1 187 ? -3.395 1.629 -22.700 1.00 50.50 187 SER A CA 1
ATOM 1445 C C . SER A 1 187 ? -4.041 0.280 -22.349 1.00 50.50 187 SER A C 1
ATOM 1447 O O . SER A 1 187 ? -3.746 -0.708 -23.010 1.00 50.50 187 SER A O 1
ATOM 1449 N N . GLU A 1 188 ? -5.026 0.262 -21.442 1.00 57.59 188 GLU A N 1
ATOM 1450 C CA . GLU A 1 188 ? -5.955 -0.878 -21.208 1.00 57.59 188 GLU A CA 1
ATOM 1451 C C . GLU A 1 188 ? -6.587 -1.430 -22.511 1.00 57.59 188 GLU A C 1
ATOM 1453 O O . GLU A 1 188 ? -7.123 -2.533 -22.566 1.00 57.59 188 GLU A O 1
ATOM 1458 N N . TYR A 1 189 ? -6.475 -0.657 -23.589 1.00 66.56 189 TYR A N 1
ATOM 1459 C CA . TYR A 1 189 ? -7.095 -0.844 -24.880 1.00 66.56 189 TYR A CA 1
ATOM 1460 C C . TYR A 1 189 ? -6.014 -1.100 -25.932 1.00 66.56 189 TYR A C 1
ATOM 1462 O O . TYR A 1 189 ? -5.001 -0.387 -25.953 1.00 66.56 189 TYR A O 1
ATOM 1470 N N . PRO A 1 190 ? -6.212 -2.085 -26.820 1.00 76.38 190 PRO A N 1
ATOM 1471 C CA . PRO A 1 190 ? -5.202 -2.486 -27.788 1.00 76.38 190 PRO A CA 1
ATOM 1472 C C . PRO A 1 190 ? -4.814 -1.326 -28.717 1.00 76.38 190 PRO A C 1
ATOM 1474 O O . PRO A 1 190 ? -5.608 -0.429 -29.010 1.00 76.38 190 PRO A O 1
ATOM 1477 N N . ARG A 1 191 ? -3.580 -1.338 -29.235 1.00 84.25 191 ARG A N 1
ATOM 1478 C CA . ARG A 1 191 ? -3.158 -0.369 -30.261 1.00 84.25 191 ARG A CA 1
ATOM 1479 C C . ARG A 1 191 ? -4.131 -0.393 -31.440 1.00 84.25 191 ARG A C 1
ATOM 1481 O O . ARG A 1 191 ? -4.434 -1.450 -31.983 1.00 84.25 191 ARG A O 1
ATOM 1488 N N . GLY A 1 192 ? -4.596 0.783 -31.849 1.00 84.81 192 GLY A N 1
ATOM 1489 C CA . GLY A 1 192 ? -5.635 0.954 -32.861 1.00 84.81 192 GLY A CA 1
ATOM 1490 C C . GLY A 1 192 ? -7.056 1.110 -32.314 1.00 84.81 192 GLY A C 1
ATOM 1491 O O . GLY A 1 192 ? -7.900 1.592 -33.063 1.00 84.81 192 GLY A O 1
ATOM 1492 N N . ASP A 1 193 ? -7.321 0.787 -31.044 1.00 88.62 193 ASP A N 1
ATOM 1493 C CA . ASP A 1 193 ? -8.586 1.093 -30.362 1.00 88.62 193 ASP A CA 1
ATOM 1494 C C . ASP A 1 193 ? -8.517 2.521 -29.823 1.00 88.62 193 ASP A C 1
ATOM 1496 O O . ASP A 1 193 ? -8.110 2.792 -28.702 1.00 88.62 193 ASP A O 1
ATOM 1500 N N . VAL A 1 194 ? -8.839 3.496 -30.656 1.00 90.25 194 VAL A N 1
ATOM 1501 C CA . VAL A 1 194 ? -8.639 4.906 -30.325 1.00 90.25 194 VAL A CA 1
ATOM 1502 C C . VAL A 1 194 ? -9.752 5.425 -29.423 1.00 90.25 194 VAL A C 1
ATOM 1504 O O . VAL A 1 194 ? -9.536 6.379 -28.670 1.00 90.25 194 VAL A O 1
ATOM 1507 N N . ASN A 1 195 ? -10.936 4.813 -29.461 1.00 86.00 195 ASN A N 1
ATOM 1508 C CA . ASN A 1 195 ? -12.056 5.210 -28.621 1.00 86.00 195 ASN A CA 1
ATOM 1509 C C . ASN A 1 195 ? -12.040 4.602 -27.206 1.00 86.00 195 ASN A C 1
ATOM 1511 O O . ASN A 1 195 ? -12.726 5.178 -26.361 1.00 86.00 195 ASN A O 1
ATOM 1515 N N . GLY A 1 196 ? -11.233 3.568 -26.961 1.00 82.00 196 GLY A N 1
ATOM 1516 C CA . GLY A 1 196 ? -11.130 2.873 -25.684 1.00 82.00 196 GLY A CA 1
ATOM 1517 C C . GLY A 1 196 ? -12.356 2.017 -25.371 1.00 82.00 196 GLY A C 1
ATOM 1518 O O . GLY A 1 196 ? -12.828 2.047 -24.239 1.00 82.00 196 GLY A O 1
ATOM 1519 N N . ASP A 1 197 ? -12.936 1.345 -26.370 1.00 81.50 197 ASP A N 1
ATOM 1520 C CA . ASP A 1 197 ? -14.109 0.468 -26.200 1.00 81.50 197 ASP A CA 1
ATOM 1521 C C . ASP A 1 197 ? -13.765 -1.034 -26.156 1.00 81.50 197 ASP A C 1
ATOM 1523 O O . ASP A 1 197 ? -14.651 -1.877 -25.997 1.00 81.50 197 ASP A O 1
ATOM 1527 N N . GLY A 1 198 ? -12.480 -1.370 -26.264 1.00 80.31 198 GLY A N 1
ATOM 1528 C CA . GLY A 1 198 ? -11.939 -2.725 -26.307 1.00 80.31 198 GLY A CA 1
ATOM 1529 C C . GLY A 1 198 ? -11.938 -3.354 -27.702 1.00 80.31 198 GLY A C 1
ATOM 1530 O O . GLY A 1 198 ? -11.473 -4.488 -27.848 1.00 80.31 198 GLY A O 1
ATOM 1531 N N . VAL A 1 199 ? -12.457 -2.677 -28.734 1.00 82.62 199 VAL A N 1
ATOM 1532 C CA . VAL A 1 199 ? -12.720 -3.260 -30.055 1.00 82.62 199 VAL A CA 1
ATOM 1533 C C . VAL A 1 199 ? -12.221 -2.361 -31.183 1.00 82.62 199 VAL A C 1
ATOM 1535 O O . VAL A 1 199 ? -12.850 -1.381 -31.559 1.00 82.62 199 VAL A O 1
ATOM 1538 N N . ILE A 1 200 ? -11.176 -2.803 -31.880 1.00 87.56 200 ILE A N 1
ATOM 1539 C CA . ILE A 1 200 ? -10.643 -2.088 -33.047 1.00 87.56 200 ILE A CA 1
ATOM 1540 C C . ILE A 1 200 ? -11.619 -2.194 -34.227 1.00 87.56 200 ILE A C 1
ATOM 1542 O O . ILE A 1 200 ? -11.754 -3.250 -34.853 1.00 87.56 200 ILE A O 1
ATOM 1546 N N . ASN A 1 201 ? -12.297 -1.095 -34.562 1.00 90.44 201 ASN A N 1
ATOM 1547 C CA . ASN A 1 201 ? -13.336 -1.066 -35.588 1.00 90.44 201 ASN A CA 1
ATOM 1548 C C . ASN A 1 201 ? -13.355 0.240 -36.417 1.00 90.44 201 ASN A C 1
ATOM 1550 O O . ASN A 1 201 ? -12.444 1.069 -36.398 1.00 90.44 201 ASN A O 1
ATOM 1554 N N . VAL A 1 202 ? -14.388 0.412 -37.249 1.00 92.50 202 VAL A N 1
ATOM 1555 C CA . VAL A 1 202 ? -14.521 1.575 -38.153 1.00 92.50 202 VAL A CA 1
ATOM 1556 C C . VAL A 1 202 ? -14.643 2.913 -37.417 1.00 92.50 202 VAL A C 1
ATOM 1558 O O . VAL A 1 202 ? -14.321 3.967 -37.979 1.00 92.50 202 VAL A O 1
ATOM 1561 N N . THR A 1 203 ? -15.085 2.884 -36.163 1.00 91.25 203 THR A N 1
ATOM 1562 C CA . THR A 1 203 ? -15.191 4.060 -35.300 1.00 91.25 203 THR A CA 1
ATOM 1563 C C . THR A 1 203 ? -13.806 4.615 -34.976 1.00 91.25 203 THR A C 1
ATOM 1565 O O . THR A 1 203 ? -13.612 5.830 -35.052 1.00 91.25 203 THR A O 1
ATOM 1568 N N . ASP A 1 204 ? -12.820 3.752 -34.731 1.00 93.38 204 ASP A N 1
ATOM 1569 C CA . ASP A 1 204 ? -11.435 4.151 -34.454 1.00 93.38 204 ASP A CA 1
ATOM 1570 C C . ASP A 1 204 ? -10.778 4.789 -35.665 1.00 93.38 204 ASP A C 1
ATOM 1572 O O . ASP A 1 204 ? -10.239 5.893 -35.576 1.00 93.38 204 ASP A O 1
ATOM 1576 N N . ILE A 1 205 ? -10.940 4.163 -36.835 1.00 94.81 205 ILE A N 1
ATOM 1577 C CA . ILE A 1 205 ? -10.485 4.710 -38.121 1.00 94.81 205 ILE A CA 1
ATOM 1578 C C . ILE A 1 205 ? -11.033 6.131 -38.307 1.00 94.81 205 ILE A C 1
ATOM 1580 O O . ILE A 1 205 ? -10.310 7.047 -38.702 1.00 94.81 205 ILE A O 1
ATOM 1584 N N . THR A 1 206 ? -12.318 6.327 -38.001 1.00 94.81 206 THR A N 1
ATOM 1585 C CA . THR A 1 206 ? -12.994 7.619 -38.156 1.00 94.81 206 THR A CA 1
ATOM 1586 C C . THR A 1 206 ? -12.441 8.666 -37.188 1.00 94.81 206 THR A C 1
ATOM 1588 O O . THR A 1 206 ? -12.248 9.819 -37.586 1.00 94.81 206 THR A O 1
ATOM 1591 N N . LYS A 1 207 ? -12.127 8.284 -35.943 1.00 94.00 207 LYS A N 1
ATOM 1592 C CA . LYS A 1 207 ? -11.512 9.180 -34.951 1.00 94.00 207 LYS A CA 1
ATOM 1593 C C . LYS A 1 207 ? -10.090 9.586 -35.344 1.00 94.00 207 LYS A C 1
ATOM 1595 O O . LYS A 1 207 ? -9.790 10.780 -35.324 1.00 94.00 207 LYS A O 1
ATOM 1600 N N . VAL A 1 208 ? -9.255 8.645 -35.788 1.00 95.19 208 VAL A N 1
ATOM 1601 C CA . VAL A 1 208 ? -7.902 8.955 -36.288 1.00 95.19 208 VAL A CA 1
ATOM 1602 C C . VAL A 1 208 ? -7.976 9.847 -37.528 1.00 95.19 208 VAL A C 1
ATOM 1604 O O . VAL A 1 208 ? -7.277 10.853 -37.618 1.00 95.19 208 VAL A O 1
ATOM 1607 N N . ALA A 1 209 ? -8.892 9.570 -38.458 1.00 95.62 209 ALA A N 1
ATOM 1608 C CA . ALA A 1 209 ? -9.085 10.407 -39.640 1.00 95.62 209 ALA A CA 1
ATOM 1609 C C . ALA A 1 209 ? -9.563 11.831 -39.303 1.00 95.62 209 ALA A C 1
ATOM 1611 O O . ALA A 1 209 ? -9.179 12.783 -39.985 1.00 95.62 209 ALA A O 1
ATOM 1612 N N . ALA A 1 210 ? -10.397 12.000 -38.273 1.00 93.94 210 ALA A N 1
ATOM 1613 C CA . ALA A 1 210 ? -10.821 13.317 -37.801 1.00 93.94 210 ALA A CA 1
ATOM 1614 C C . ALA A 1 210 ? -9.661 14.103 -37.168 1.00 93.94 210 ALA A C 1
ATOM 1616 O O . ALA A 1 210 ? -9.564 15.311 -37.399 1.00 93.94 210 ALA A O 1
ATOM 1617 N N . HIS A 1 211 ? -8.774 13.416 -36.444 1.00 94.62 211 HIS A N 1
ATOM 1618 C CA . HIS A 1 211 ? -7.549 13.980 -35.877 1.00 94.62 211 HIS A CA 1
ATOM 1619 C C . HIS A 1 211 ? -6.575 14.448 -36.953 1.00 94.62 211 HIS A C 1
ATOM 1621 O O . HIS A 1 211 ? -6.203 15.617 -36.971 1.00 94.62 211 HIS A O 1
ATOM 1627 N N . VAL A 1 212 ? -6.250 13.574 -37.910 1.00 95.38 212 VAL A N 1
ATOM 1628 C CA . VAL A 1 212 ? -5.344 13.884 -39.029 1.00 95.38 212 VAL A CA 1
ATOM 1629 C C . VAL A 1 212 ? -5.867 15.056 -39.872 1.00 95.38 212 VAL A C 1
ATOM 1631 O O . VAL A 1 212 ? -5.090 15.845 -40.397 1.00 95.38 212 VAL A O 1
ATOM 1634 N N . LYS A 1 213 ? -7.195 15.216 -39.977 1.00 95.06 213 LYS A N 1
ATOM 1635 C CA . LYS A 1 213 ? -7.839 16.351 -40.667 1.00 95.06 213 LYS A CA 1
ATOM 1636 C C . LYS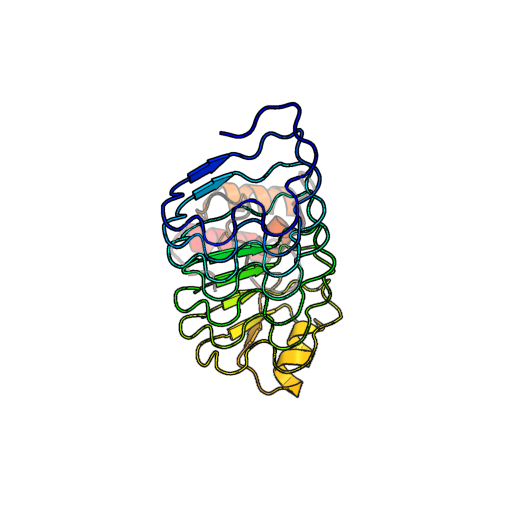 A 1 213 ? -7.971 17.616 -39.806 1.00 95.06 213 LYS A C 1
ATOM 1638 O O . LYS A 1 213 ? -8.580 18.578 -40.268 1.00 95.06 213 LYS A O 1
ATOM 1643 N N . GLY A 1 214 ? -7.498 17.606 -38.558 1.00 92.31 214 GLY A N 1
ATOM 1644 C CA . GLY A 1 214 ? -7.615 18.723 -37.615 1.00 92.31 214 GLY A CA 1
ATOM 1645 C C . GLY A 1 214 ? -9.050 19.043 -37.178 1.00 92.31 214 GLY A C 1
ATOM 1646 O O . GLY A 1 214 ? -9.297 20.101 -36.610 1.00 92.31 214 GLY A O 1
ATOM 1647 N N . LYS A 1 215 ? -10.018 18.158 -37.448 1.00 91.88 215 LYS A N 1
ATOM 1648 C CA . LYS A 1 215 ? -11.438 18.388 -37.133 1.00 91.88 215 LYS A CA 1
ATOM 1649 C C . LYS A 1 215 ? -11.771 18.099 -35.672 1.00 91.88 215 LYS A C 1
ATOM 1651 O O . LYS A 1 215 ? -12.672 18.721 -35.120 1.00 91.88 215 LYS A O 1
ATOM 1656 N N . LYS A 1 216 ? -11.082 17.130 -35.064 1.00 90.81 216 LYS A N 1
ATOM 1657 C CA . LYS A 1 216 ? -11.220 16.784 -33.645 1.00 90.81 216 LYS A CA 1
ATOM 1658 C C . LYS A 1 216 ? -9.927 16.153 -33.148 1.00 90.81 216 LYS A C 1
ATOM 1660 O O . LYS A 1 216 ? -9.537 15.102 -33.646 1.00 90.81 216 LYS A O 1
ATOM 1665 N N . LEU A 1 217 ? -9.272 16.798 -32.188 1.00 90.38 217 LEU A N 1
ATOM 1666 C CA . LEU A 1 217 ? -8.026 16.293 -31.617 1.00 90.38 217 LEU A CA 1
ATOM 1667 C C . LEU A 1 217 ? -8.295 15.108 -30.678 1.00 90.38 217 LEU A C 1
ATOM 1669 O O . LEU A 1 217 ? -9.360 15.013 -30.069 1.00 90.38 217 LEU A O 1
ATOM 1673 N N . LEU A 1 218 ? -7.320 14.204 -30.606 1.00 88.12 218 LEU A N 1
ATOM 1674 C CA . LEU A 1 218 ? -7.312 13.059 -29.702 1.00 88.12 218 LEU A CA 1
ATOM 1675 C C . LEU A 1 218 ? -6.599 13.492 -28.423 1.00 88.12 218 LEU A C 1
ATOM 1677 O O . LEU A 1 218 ? -5.680 14.312 -28.489 1.00 88.12 218 LEU A O 1
ATOM 1681 N N . ASP A 1 219 ? -7.000 12.948 -27.280 1.00 86.81 219 ASP A N 1
ATOM 1682 C CA . ASP A 1 219 ? -6.222 13.089 -26.049 1.00 86.81 219 ASP A CA 1
ATOM 1683 C C . ASP A 1 219 ? -4.895 12.311 -26.134 1.00 86.81 219 ASP A C 1
ATOM 1685 O O . ASP A 1 219 ? -4.671 11.528 -27.058 1.00 86.81 219 ASP A O 1
ATOM 1689 N N . ALA A 1 220 ? -3.994 12.540 -25.179 1.00 81.62 220 ALA A N 1
ATOM 1690 C CA . ALA A 1 220 ? -2.654 11.957 -25.197 1.00 81.62 220 ALA A CA 1
ATOM 1691 C C . ALA A 1 220 ? -2.653 10.415 -25.187 1.00 81.62 220 ALA A C 1
ATOM 1693 O O . ALA A 1 220 ? -1.793 9.805 -25.820 1.00 81.62 220 ALA A O 1
ATOM 1694 N N . ALA A 1 221 ? -3.617 9.777 -24.517 1.00 80.25 221 ALA A N 1
ATOM 1695 C CA . ALA A 1 221 ? -3.715 8.320 -24.470 1.00 80.25 221 ALA A CA 1
ATOM 1696 C C . ALA A 1 221 ? -4.215 7.758 -25.810 1.00 80.25 221 ALA A C 1
ATOM 1698 O O . ALA A 1 221 ? -3.630 6.828 -26.363 1.00 80.25 221 ALA A O 1
ATOM 1699 N N . ALA A 1 222 ? -5.245 8.378 -26.387 1.00 86.94 222 ALA A N 1
ATOM 1700 C CA . ALA A 1 222 ? -5.767 8.037 -27.703 1.00 86.94 222 ALA A CA 1
ATOM 1701 C C . ALA A 1 222 ? -4.750 8.308 -28.824 1.00 86.94 222 ALA A C 1
ATOM 1703 O O . ALA A 1 222 ? -4.725 7.577 -29.810 1.00 86.94 222 ALA A O 1
ATOM 1704 N N . GLN A 1 223 ? -3.880 9.312 -28.670 1.00 90.12 223 GLN A N 1
ATOM 1705 C CA . GLN A 1 223 ? -2.766 9.568 -29.585 1.00 90.12 223 GLN A CA 1
ATOM 1706 C C . GLN A 1 223 ? -1.726 8.440 -29.560 1.00 90.12 223 GLN A C 1
ATOM 1708 O O . GLN A 1 223 ? -1.332 7.964 -30.621 1.00 90.12 223 GLN A O 1
ATOM 1713 N N . LYS A 1 224 ? -1.356 7.946 -28.369 1.00 87.81 224 LYS A N 1
ATOM 1714 C CA . LYS A 1 224 ? -0.467 6.779 -28.219 1.00 87.81 224 LYS A CA 1
ATOM 1715 C C . LYS A 1 224 ? -1.062 5.513 -28.846 1.00 87.81 224 LYS A C 1
ATOM 1717 O O . LYS A 1 224 ? -0.344 4.756 -29.485 1.00 87.81 224 LYS A O 1
ATOM 1722 N N . ARG A 1 225 ? -2.378 5.299 -28.719 1.00 88.25 225 ARG A N 1
ATOM 1723 C CA . ARG A 1 225 ? -3.069 4.168 -29.369 1.00 88.25 225 ARG A CA 1
ATOM 1724 C C . ARG A 1 225 ? -3.225 4.329 -30.880 1.00 88.25 225 ARG A C 1
ATOM 1726 O O . ARG A 1 225 ? -3.322 3.324 -31.581 1.00 88.25 225 ARG A O 1
ATOM 1733 N N . ALA A 1 226 ? -3.300 5.566 -31.368 1.00 92.31 226 ALA A N 1
ATOM 1734 C CA . ALA A 1 226 ? -3.455 5.871 -32.785 1.00 92.31 226 ALA A CA 1
ATOM 1735 C C . ALA A 1 226 ? -2.152 5.702 -33.578 1.00 92.31 226 ALA A C 1
ATOM 1737 O O . ALA A 1 226 ? -2.236 5.382 -34.758 1.00 92.31 226 ALA A O 1
ATOM 1738 N N . ASP A 1 227 ? -0.983 5.899 -32.959 1.00 92.00 227 ASP A N 1
ATOM 1739 C CA . ASP A 1 227 ? 0.335 5.644 -33.559 1.00 92.00 227 ASP A CA 1
ATOM 1740 C C . ASP A 1 227 ? 0.634 4.132 -33.586 1.00 92.00 227 ASP A C 1
ATOM 1742 O O . ASP A 1 227 ? 1.336 3.574 -32.743 1.00 92.00 227 ASP A O 1
ATOM 1746 N N . VAL A 1 228 ? 0.039 3.429 -34.551 1.00 89.31 228 VAL A N 1
ATOM 1747 C CA . VAL A 1 228 ? 0.127 1.962 -34.657 1.00 89.31 228 VAL A CA 1
ATOM 1748 C C . VAL A 1 228 ? 1.378 1.495 -35.406 1.00 89.31 228 VAL A C 1
ATOM 1750 O O . VAL A 1 228 ? 1.557 0.298 -35.655 1.00 89.31 228 VAL A O 1
ATOM 1753 N N . ASN A 1 229 ? 2.232 2.416 -35.855 1.00 87.75 229 ASN A N 1
ATOM 1754 C CA . ASN A 1 229 ? 3.530 2.099 -36.442 1.00 87.75 229 ASN A CA 1
ATOM 1755 C C . ASN A 1 229 ? 4.724 2.539 -35.582 1.00 87.75 229 ASN A C 1
ATOM 1757 O O . ASN A 1 229 ? 5.844 2.203 -35.969 1.00 87.75 229 ASN A O 1
ATOM 1761 N N . ASN A 1 230 ? 4.477 3.184 -34.438 1.00 85.88 230 ASN A N 1
ATOM 1762 C CA . ASN A 1 230 ? 5.470 3.730 -33.514 1.00 85.88 230 ASN A CA 1
ATOM 1763 C C . ASN A 1 230 ? 6.467 4.673 -34.204 1.00 85.88 230 ASN A C 1
ATOM 1765 O O . ASN A 1 230 ? 7.660 4.654 -33.892 1.00 85.88 230 ASN A O 1
ATOM 1769 N N . ASP A 1 231 ? 6.006 5.464 -35.176 1.00 88.19 231 ASP A N 1
ATOM 1770 C CA . ASP A 1 231 ? 6.853 6.455 -35.854 1.00 88.19 231 ASP A CA 1
ATOM 1771 C C . ASP A 1 231 ? 6.803 7.848 -35.195 1.00 88.19 231 ASP A C 1
ATOM 1773 O O . ASP A 1 231 ? 7.509 8.771 -35.622 1.00 88.19 231 ASP A O 1
ATOM 1777 N N . GLY A 1 232 ? 6.000 7.993 -34.135 1.00 87.00 232 GLY A N 1
ATOM 1778 C CA . GLY A 1 232 ? 5.802 9.226 -33.384 1.00 87.00 232 GLY A CA 1
ATOM 1779 C C . GLY A 1 232 ? 4.869 10.227 -34.068 1.00 87.00 232 GLY A C 1
ATOM 1780 O O . GLY A 1 232 ? 4.779 11.371 -33.612 1.00 87.00 232 GLY A O 1
ATOM 1781 N N . LYS A 1 233 ? 4.204 9.863 -35.175 1.00 92.38 233 LYS A N 1
ATOM 1782 C CA . LYS A 1 233 ? 3.358 10.762 -35.972 1.00 92.38 233 LYS A CA 1
ATOM 1783 C C . LYS A 1 233 ? 2.041 10.104 -36.362 1.00 92.38 233 LYS A C 1
ATOM 1785 O O . LYS A 1 233 ? 1.993 9.272 -37.253 1.00 92.38 233 LYS A O 1
ATOM 1790 N N . ILE A 1 234 ? 0.928 10.648 -35.879 1.00 94.12 234 ILE A N 1
ATOM 1791 C CA . ILE A 1 234 ? -0.406 10.175 -36.275 1.00 94.12 234 ILE A CA 1
ATOM 1792 C C . ILE A 1 234 ? -0.747 10.685 -37.675 1.00 94.12 234 ILE A C 1
ATOM 1794 O O . ILE A 1 234 ? -0.998 11.878 -37.877 1.00 94.12 234 ILE A O 1
ATOM 1798 N N . ASN A 1 235 ? -0.760 9.788 -38.659 1.00 96.00 235 ASN A N 1
ATOM 1799 C CA . ASN A 1 235 ? -0.955 10.149 -40.057 1.00 96.00 235 ASN A CA 1
ATOM 1800 C C . ASN A 1 235 ? -1.732 9.085 -40.865 1.00 96.00 235 ASN A C 1
ATOM 1802 O O . ASN A 1 235 ? -2.365 8.172 -40.337 1.00 96.00 235 ASN A O 1
ATOM 1806 N N . VAL A 1 236 ? -1.764 9.237 -42.193 1.00 95.00 236 VAL A N 1
ATOM 1807 C CA . VAL A 1 236 ? -2.492 8.325 -43.098 1.00 95.00 236 VAL A CA 1
ATOM 1808 C C . VAL A 1 236 ? -1.953 6.888 -43.090 1.00 95.00 236 VAL A C 1
ATOM 1810 O O . VAL A 1 236 ? -2.699 5.961 -43.419 1.00 95.00 236 VAL A O 1
ATOM 1813 N N . SER A 1 237 ? -0.690 6.692 -42.704 1.00 94.19 237 SER A N 1
ATOM 1814 C CA . SER A 1 237 ? -0.072 5.380 -42.485 1.00 94.19 237 SER A CA 1
ATOM 1815 C C . SER A 1 237 ? -0.807 4.606 -41.389 1.00 94.19 237 SER A C 1
ATOM 1817 O O . SER A 1 237 ? -1.199 3.456 -41.607 1.00 94.19 237 SER A O 1
ATOM 1819 N N . ASP A 1 238 ? -1.099 5.259 -40.263 1.00 95.50 238 ASP A N 1
ATOM 1820 C CA . ASP A 1 238 ? -1.804 4.654 -39.131 1.00 95.50 238 ASP A CA 1
ATOM 1821 C C . ASP A 1 238 ? -3.234 4.281 -39.482 1.00 95.50 238 ASP A C 1
ATOM 1823 O O . ASP A 1 238 ? -3.661 3.144 -39.282 1.00 95.50 238 ASP A O 1
ATOM 1827 N N . ILE A 1 239 ? -3.950 5.208 -40.128 1.00 95.06 239 ILE A N 1
ATOM 1828 C CA . ILE A 1 239 ? -5.308 4.973 -40.637 1.00 95.06 239 ILE A CA 1
ATOM 1829 C C . ILE A 1 239 ? -5.325 3.731 -41.534 1.00 95.06 239 ILE A C 1
ATOM 1831 O O . ILE A 1 239 ? -6.215 2.887 -41.426 1.00 95.06 239 ILE A O 1
ATOM 1835 N N . SER A 1 240 ? -4.332 3.603 -42.419 1.00 93.94 240 SER A N 1
ATOM 1836 C CA . SER A 1 240 ? -4.238 2.486 -43.361 1.00 93.94 240 SER A CA 1
ATOM 1837 C C . SER A 1 240 ? -3.970 1.157 -42.656 1.00 93.94 240 SER A C 1
ATOM 1839 O O . SER A 1 240 ? -4.534 0.133 -43.050 1.00 93.94 240 SER A O 1
ATOM 1841 N N . LYS A 1 241 ? -3.146 1.161 -41.604 1.00 92.56 241 LYS A N 1
ATOM 1842 C CA . LYS A 1 241 ? -2.856 -0.024 -40.791 1.00 92.56 241 LYS A CA 1
ATOM 1843 C C . LYS A 1 241 ? -4.065 -0.463 -39.966 1.00 92.56 241 LYS A C 1
ATOM 1845 O O . LYS A 1 241 ? -4.432 -1.635 -40.043 1.00 92.56 241 LYS A O 1
ATOM 1850 N N . ILE A 1 242 ? -4.742 0.463 -39.286 1.00 90.88 242 ILE A N 1
ATOM 1851 C CA . ILE A 1 242 ? -5.983 0.174 -38.547 1.00 90.88 242 ILE A CA 1
ATOM 1852 C C . ILE A 1 242 ? -7.050 -0.362 -39.515 1.00 90.88 242 ILE A C 1
ATOM 1854 O O . ILE A 1 242 ? -7.662 -1.398 -39.270 1.00 90.88 242 ILE A O 1
ATOM 1858 N N . ALA A 1 243 ? -7.210 0.253 -40.692 1.00 91.50 243 ALA A N 1
ATOM 1859 C CA . ALA A 1 243 ? -8.149 -0.223 -41.709 1.00 91.50 243 ALA A CA 1
ATOM 1860 C C . ALA A 1 243 ? -7.797 -1.608 -42.281 1.00 91.50 243 ALA A C 1
ATOM 1862 O O . ALA A 1 243 ? -8.697 -2.369 -42.644 1.00 91.50 243 ALA A O 1
ATOM 1863 N N . ALA A 1 244 ? -6.510 -1.947 -42.397 1.00 88.00 244 ALA A N 1
ATOM 1864 C CA . ALA A 1 244 ? -6.077 -3.280 -42.811 1.00 88.00 244 ALA A CA 1
ATOM 1865 C C . ALA A 1 244 ? -6.397 -4.336 -41.743 1.00 88.00 244 ALA A C 1
ATOM 1867 O O . ALA A 1 244 ? -6.810 -5.441 -42.100 1.00 88.00 244 ALA A O 1
ATOM 1868 N N . HIS A 1 245 ? -6.266 -3.979 -40.465 1.00 87.94 245 HIS A N 1
ATOM 1869 C CA . HIS A 1 245 ? -6.630 -4.828 -39.335 1.00 87.94 245 HIS A CA 1
ATOM 1870 C C . HIS A 1 245 ? -8.128 -5.106 -39.263 1.00 87.94 245 HIS A C 1
ATOM 1872 O O . HIS A 1 245 ? -8.529 -6.266 -39.277 1.00 87.94 245 HIS A O 1
ATOM 1878 N N . VAL A 1 246 ? -8.958 -4.063 -39.341 1.00 89.00 246 VAL A N 1
ATOM 1879 C CA . VAL A 1 246 ? -10.429 -4.190 -39.363 1.00 89.00 246 VAL A CA 1
ATOM 1880 C C . VAL A 1 246 ? -10.916 -5.056 -40.536 1.00 89.00 246 VAL A C 1
ATOM 1882 O O . VAL A 1 246 ? -11.940 -5.724 -40.447 1.00 89.00 246 VAL A O 1
ATOM 1885 N N . LYS A 1 247 ? -10.166 -5.093 -41.647 1.00 87.81 247 LYS A N 1
ATOM 1886 C CA . LYS A 1 247 ? -10.448 -5.949 -42.815 1.00 87.81 247 LYS A CA 1
ATOM 1887 C C . LYS A 1 247 ? -9.888 -7.375 -42.698 1.00 87.81 247 LYS A C 1
ATOM 1889 O O . LYS A 1 247 ? -9.941 -8.109 -43.684 1.00 87.81 247 LYS A O 1
ATOM 1894 N N . GLY A 1 248 ? -9.296 -7.746 -41.562 1.00 82.12 248 GLY A N 1
ATOM 1895 C CA . GLY A 1 248 ? -8.677 -9.055 -41.332 1.00 82.12 248 GLY A CA 1
ATOM 1896 C C . GLY A 1 248 ? -7.418 -9.313 -42.165 1.00 82.12 248 GLY A C 1
ATOM 1897 O O . GLY A 1 248 ? -7.027 -10.461 -42.349 1.00 82.12 248 GLY A O 1
ATOM 1898 N N . LYS A 1 249 ? -6.788 -8.270 -42.722 1.00 69.69 249 LYS A N 1
ATOM 1899 C CA . LYS A 1 249 ? -5.650 -8.422 -43.645 1.00 69.69 249 LYS A CA 1
ATOM 1900 C C . LYS A 1 249 ? -4.295 -8.458 -42.942 1.00 69.69 249 LYS A C 1
ATOM 1902 O O . LYS A 1 249 ? -3.362 -9.024 -43.506 1.00 69.69 249 LYS A O 1
ATOM 1907 N N . LYS A 1 250 ? -4.163 -7.832 -41.766 1.00 73.06 250 LYS A N 1
ATOM 1908 C CA . LYS A 1 250 ? -2.936 -7.808 -40.947 1.00 73.06 250 LYS A CA 1
ATOM 1909 C C . LYS A 1 250 ? -3.266 -7.605 -39.467 1.00 73.06 250 LYS A C 1
ATOM 1911 O O . LYS A 1 250 ? -4.118 -6.788 -39.142 1.00 73.06 250 LYS A O 1
ATOM 1916 N N . LEU A 1 251 ? -2.562 -8.299 -38.578 1.00 69.12 251 LEU A N 1
ATOM 1917 C CA . LEU A 1 251 ? -2.604 -8.002 -37.144 1.00 69.12 251 LEU A CA 1
ATOM 1918 C C . LEU A 1 251 ? -1.792 -6.732 -36.851 1.00 69.12 251 LEU A C 1
ATOM 1920 O O . LEU A 1 251 ? -0.791 -6.475 -37.524 1.00 69.12 251 LEU A O 1
ATOM 1924 N N . LEU A 1 252 ? -2.255 -5.931 -35.891 1.00 73.44 252 LEU A N 1
ATOM 1925 C CA . LEU A 1 252 ? -1.464 -4.845 -35.316 1.00 73.44 252 LEU A CA 1
ATOM 1926 C C . LEU A 1 252 ? -0.582 -5.462 -34.226 1.00 73.44 252 LEU A C 1
ATOM 1928 O O . LEU A 1 252 ? -1.069 -6.283 -33.451 1.00 73.44 252 LEU A O 1
ATOM 1932 N N . SER A 1 253 ? 0.709 -5.134 -34.242 1.00 55.53 253 SER A N 1
ATOM 1933 C CA . SER A 1 253 ? 1.711 -5.562 -33.258 1.00 55.53 253 SER A CA 1
ATOM 1934 C C . SER A 1 253 ? 2.043 -4.426 -32.306 1.00 55.53 253 SER A C 1
ATOM 1936 O O . SER A 1 253 ? 2.261 -3.304 -32.825 1.00 55.53 253 SER A O 1
#

Mean predicted aligned error: 10.7 Å